Protein AF-A0A1B7WGF1-F1 (afdb_monomer)

pLDDT: mean 83.03, std 14.15, range [33.41, 97.88]

Nearest PDB structures (foldseek):
  8gac-assembly1_A  TM=5.327E-01  e=2.486E+00  synthetic construct

Radius of gyration: 21.0 Å; Cα contacts (8 Å, |Δi|>4): 234; chains: 1; bounding box: 51×36×53 Å

Foldseek 3Di:
DEDEAEEQDAPPRDDDDVNVVCPPPVLVVLVVVYQAEYEHEHLPDLPPDWDDDSNYTYDYDNVVVCVVCVVVVCCVDLLVVLVVLVVCLVPDDLVCLQVSLLVLLVSLLVCLLLVVLVSNQSSLVSSCVRRQLVSVVPDDPVLSVVSNVPVSVSSVVVNVCCCVVPVVVNPSPPDNDDPDD

Sequence (181 aa):
MKLLLIIPEYPPDSGGGIATFYGDTLPEIAGQGHQVHVLVGSAFTSKLPSYVKDGVKVDFLDTDLVNLYLHKFSHYSIAAHVCVLEKAALKSHSQYHQLIAEKLWTAAGVAGSYLAWDVADKAANLAVRLGGGKGAANNSYWFRTFALINPPLALRVRELLIRFLRPQLRQESQYQPNRKN

Secondary structure (DSSP, 8-state):
-EEEEEES--TT--S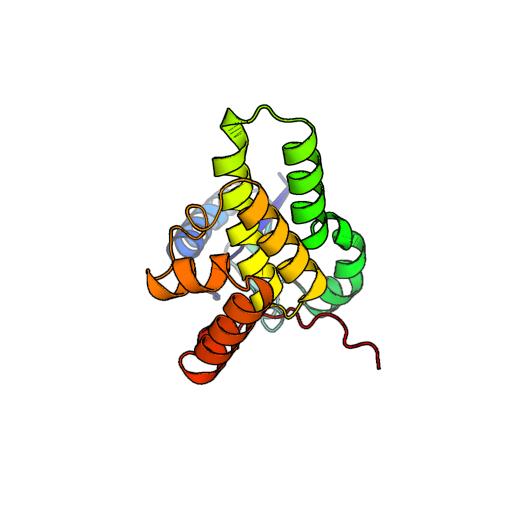SHHHHHHHHHHHHHHHTT-EEEEEE--TT-TTSPPEEETTEEEEE--HHHHHHHHGGGGGGSHHHHHHHHHHHHHHS-GGGHHHHHHHHHHHHHHHHHTT-HHHHHHHHHHHHHHHGGGS-TTS-HHHHHHHHH-HHHHHHHHHHHHHHH-THHHHT---------

Structure (mmCIF, N/CA/C/O backbone):
data_AF-A0A1B7WGF1-F1
#
_entry.id   AF-A0A1B7WGF1-F1
#
loop_
_atom_site.group_PDB
_atom_site.id
_atom_site.type_symbol
_atom_site.label_atom_id
_atom_site.label_alt_id
_atom_site.label_comp_id
_atom_site.label_asym_id
_atom_site.label_entity_id
_atom_site.label_seq_id
_atom_site.pdbx_PDB_ins_code
_atom_site.Cartn_x
_atom_site.Cartn_y
_atom_site.Cartn_z
_atom_site.occupancy
_atom_site.B_iso_or_equiv
_atom_site.auth_seq_id
_atom_site.auth_comp_id
_atom_site.auth_asym_id
_atom_site.auth_atom_id
_atom_site.pdbx_PDB_model_num
ATOM 1 N N . MET A 1 1 ? -29.336 1.372 15.576 1.00 93.31 1 MET A N 1
ATOM 2 C CA . MET A 1 1 ? -28.797 0.291 14.708 1.00 93.31 1 MET A CA 1
ATOM 3 C C . MET A 1 1 ? -27.442 -0.164 15.246 1.00 93.31 1 MET A C 1
ATOM 5 O O . MET A 1 1 ? -26.930 0.502 16.138 1.00 93.31 1 MET A O 1
ATOM 9 N N . LYS A 1 2 ? -26.886 -1.285 14.765 1.00 96.94 2 LYS A N 1
ATOM 10 C CA . LYS A 1 2 ? -25.514 -1.715 15.091 1.00 96.94 2 LYS A CA 1
ATOM 11 C C . LYS A 1 2 ? -24.591 -1.343 13.933 1.00 96.94 2 LYS A C 1
ATOM 13 O O . LYS A 1 2 ? -24.869 -1.745 12.807 1.00 96.94 2 LYS A O 1
ATOM 18 N N . LEU A 1 3 ? -23.548 -0.566 14.207 1.00 96.94 3 LEU A N 1
ATOM 19 C CA . LEU A 1 3 ? -22.615 -0.033 13.218 1.00 96.94 3 LEU A CA 1
ATOM 20 C C . LEU A 1 3 ? -21.200 -0.496 13.562 1.00 96.94 3 LEU A C 1
ATOM 22 O O . LEU A 1 3 ? -20.721 -0.228 14.660 1.00 96.94 3 LEU A O 1
ATOM 26 N N . LEU A 1 4 ? -20.548 -1.175 12.617 1.00 96.50 4 LEU A N 1
ATOM 27 C CA . LEU A 1 4 ? -19.128 -1.509 12.683 1.00 96.50 4 LEU A CA 1
ATOM 28 C C . LEU A 1 4 ? -18.383 -0.651 11.662 1.00 96.50 4 LEU A C 1
ATOM 30 O O . LEU A 1 4 ? -18.659 -0.744 10.466 1.00 96.50 4 LEU A O 1
ATOM 34 N N . LEU A 1 5 ? -17.442 0.159 12.131 1.00 94.25 5 LEU A N 1
ATOM 35 C CA . LEU A 1 5 ? -16.579 0.982 11.297 1.00 94.25 5 LEU A CA 1
ATOM 36 C C . LEU A 1 5 ? -15.150 0.457 11.372 1.00 94.25 5 LEU A C 1
ATOM 38 O O . LEU A 1 5 ? -14.599 0.311 12.458 1.00 94.25 5 LEU A O 1
ATOM 42 N N . ILE A 1 6 ? -14.552 0.198 10.211 1.00 91.88 6 ILE A N 1
ATOM 43 C CA . ILE A 1 6 ? -13.142 -0.177 10.092 1.00 91.88 6 ILE A CA 1
ATOM 44 C C . ILE A 1 6 ? -12.415 1.030 9.510 1.00 91.88 6 ILE A C 1
ATOM 46 O O . ILE A 1 6 ? -12.614 1.359 8.340 1.00 91.88 6 ILE A O 1
ATOM 50 N N . ILE A 1 7 ? -11.628 1.720 10.334 1.00 89.69 7 ILE A N 1
ATOM 51 C CA . ILE A 1 7 ? -11.010 3.006 9.976 1.00 89.69 7 ILE A CA 1
ATOM 52 C C . ILE A 1 7 ? -9.506 2.991 10.250 1.00 89.69 7 ILE A C 1
ATOM 54 O O . ILE A 1 7 ? -9.053 2.260 11.131 1.00 89.69 7 ILE A O 1
ATOM 58 N N . PRO A 1 8 ? -8.710 3.765 9.491 1.00 85.69 8 PRO A N 1
ATOM 59 C CA . PRO A 1 8 ? -7.261 3.741 9.639 1.00 85.69 8 PRO A CA 1
ATOM 60 C C . PRO A 1 8 ? -6.804 4.328 10.977 1.00 85.69 8 PRO A C 1
ATOM 62 O O . PRO A 1 8 ? -5.858 3.812 11.550 1.00 85.69 8 PRO A O 1
ATOM 65 N N . GLU A 1 9 ? -7.480 5.355 11.492 1.00 87.00 9 GLU A N 1
ATOM 66 C CA . GLU A 1 9 ? -7.079 6.081 12.701 1.00 87.00 9 GLU A CA 1
ATOM 67 C C . GLU A 1 9 ? -8.308 6.451 13.538 1.00 87.00 9 GLU A C 1
ATOM 69 O O . GLU A 1 9 ? -9.370 6.767 12.995 1.00 87.00 9 GLU A O 1
ATOM 74 N N . TYR A 1 10 ? -8.145 6.428 14.859 1.00 88.81 10 TYR A N 1
ATOM 75 C CA . TYR A 1 10 ? -9.107 6.916 15.845 1.00 88.81 10 TYR A CA 1
ATOM 76 C C . TYR A 1 10 ? -8.352 7.222 17.146 1.00 88.81 10 TYR A C 1
ATOM 78 O O . TYR A 1 10 ? -7.376 6.521 17.435 1.00 88.81 10 TYR A O 1
ATOM 86 N N . PRO A 1 11 ? -8.787 8.2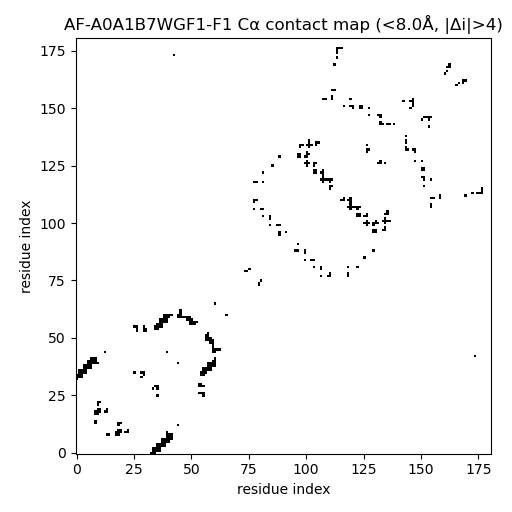02 17.963 1.00 85.81 11 PRO A N 1
ATOM 87 C CA . PRO A 1 11 ? -8.140 8.4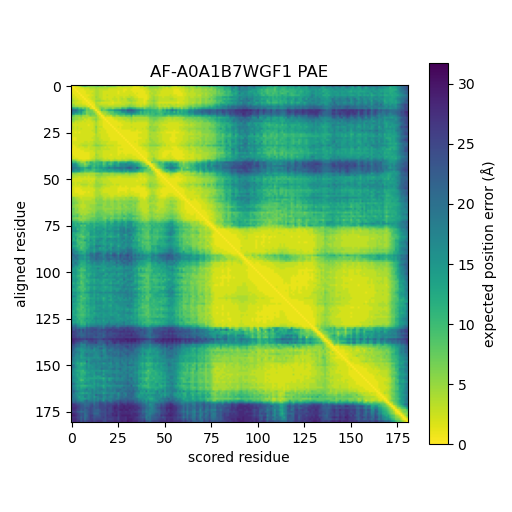96 19.238 1.00 85.81 11 PRO A CA 1
ATOM 88 C C . PRO A 1 11 ? -7.851 7.234 20.081 1.00 85.81 11 PRO A C 1
ATOM 90 O O . PRO A 1 11 ? -8.609 6.266 20.021 1.00 85.81 11 PRO A O 1
ATOM 93 N N . PRO A 1 12 ? -6.773 7.199 20.882 1.00 78.75 12 PRO A N 1
ATOM 94 C CA . PRO A 1 12 ? -5.745 8.228 21.030 1.00 78.75 12 PRO A CA 1
ATOM 95 C C . PRO A 1 12 ? -4.713 8.243 19.889 1.00 78.75 12 PRO A C 1
ATOM 97 O O . PRO A 1 12 ? -3.791 9.050 19.937 1.00 78.75 12 PRO A O 1
ATOM 100 N N . ASP A 1 13 ? -4.837 7.369 18.886 1.00 71.88 13 ASP A N 1
ATOM 101 C CA . ASP A 1 13 ? -3.959 7.375 17.718 1.00 71.88 13 ASP A CA 1
ATOM 102 C C . ASP A 1 13 ? -4.337 8.565 16.822 1.00 71.88 13 ASP A C 1
ATOM 104 O O . ASP A 1 13 ? -5.371 8.564 16.151 1.00 71.88 13 ASP A O 1
ATOM 108 N N . SER A 1 14 ? -3.570 9.651 16.926 1.00 61.66 14 SER A N 1
ATOM 109 C CA . SER A 1 14 ? -3.900 10.944 16.325 1.00 61.66 14 SER A CA 1
ATOM 110 C C . SER A 1 14 ? -2.725 11.489 15.519 1.00 61.66 14 SER A C 1
ATOM 112 O O . SER A 1 14 ? -1.824 12.121 16.077 1.00 61.66 14 SER A O 1
ATOM 114 N N . GLY A 1 15 ? -2.754 11.253 14.202 1.00 60.16 15 GLY A N 1
ATOM 115 C CA . GLY A 1 15 ? -1.788 11.792 13.241 1.00 60.16 15 GLY A CA 1
ATOM 116 C C . GLY A 1 15 ? -2.356 12.845 12.279 1.00 60.16 15 GLY A C 1
ATOM 117 O O . GLY A 1 15 ? -1.581 13.587 11.674 1.00 60.16 15 GLY A O 1
ATOM 118 N N . GLY A 1 16 ? -3.685 12.963 12.133 1.00 68.25 16 GLY A N 1
ATOM 119 C CA . GLY A 1 16 ? -4.285 13.884 11.160 1.00 68.25 16 GLY A CA 1
ATOM 120 C C . GLY A 1 16 ? -5.794 14.123 11.288 1.00 68.25 16 GLY A C 1
ATOM 121 O O . GLY A 1 16 ? -6.455 13.662 12.214 1.00 68.25 16 GLY A O 1
ATOM 122 N N . GLY A 1 17 ? -6.356 14.863 10.323 1.00 77.56 17 GLY A N 1
ATOM 123 C CA . GLY A 1 17 ? -7.738 15.369 10.379 1.00 77.56 17 GLY A CA 1
ATOM 124 C C . GLY A 1 17 ? -8.842 14.307 10.305 1.00 77.56 17 GLY A C 1
ATOM 125 O O . GLY A 1 17 ? -9.970 14.577 10.711 1.00 77.56 17 GLY A O 1
ATOM 126 N N . ILE A 1 18 ? -8.537 13.095 9.829 1.00 80.31 18 ILE A N 1
ATOM 127 C CA . ILE A 1 18 ? -9.528 12.012 9.758 1.00 80.31 18 ILE A CA 1
ATOM 128 C C . ILE A 1 18 ? -9.876 11.462 11.151 1.00 80.31 18 ILE A C 1
ATOM 130 O O . ILE A 1 18 ? -11.039 11.166 11.415 1.00 80.31 18 ILE A O 1
ATOM 134 N N . ALA A 1 19 ? -8.897 11.389 12.061 1.00 84.62 19 ALA A N 1
ATOM 135 C CA . ALA A 1 19 ? -9.119 10.959 13.439 1.00 84.62 19 ALA A CA 1
ATOM 136 C C . ALA A 1 19 ? -10.005 11.963 14.195 1.00 84.62 19 ALA A C 1
ATOM 138 O O . ALA A 1 19 ? -10.909 11.553 14.918 1.00 84.62 19 ALA A O 1
ATOM 139 N N . THR A 1 20 ? -9.795 13.268 13.972 1.00 86.06 20 THR A N 1
ATOM 140 C CA . THR A 1 20 ? -10.645 14.341 14.516 1.00 86.06 20 THR A CA 1
ATOM 141 C C . THR A 1 20 ? -12.077 14.226 14.006 1.00 86.06 20 THR A C 1
ATOM 143 O O . THR A 1 20 ? -13.005 14.187 14.804 1.00 86.06 20 THR A O 1
ATOM 146 N N . PHE A 1 21 ? -12.259 14.074 12.690 1.00 90.31 21 PHE A N 1
ATOM 147 C CA . PHE A 1 21 ? -13.586 13.944 12.085 1.00 90.31 21 PHE A CA 1
ATOM 148 C C . PHE A 1 21 ? -14.413 12.817 12.721 1.00 90.31 21 PHE A C 1
ATOM 150 O O . PHE A 1 21 ? -15.568 13.023 13.101 1.00 90.31 21 PHE A O 1
ATOM 157 N N . TYR A 1 22 ? -13.826 11.626 12.872 1.00 92.06 22 TYR A N 1
ATOM 158 C CA . TYR A 1 22 ? -14.521 10.509 13.511 1.00 92.06 22 TYR A CA 1
ATOM 159 C C . TYR A 1 22 ? -14.671 10.694 15.023 1.00 92.06 22 TYR A C 1
ATOM 161 O O . TYR A 1 22 ? -15.693 10.281 15.570 1.00 92.06 22 TYR A O 1
ATOM 169 N N . GLY A 1 23 ? -13.689 11.310 15.685 1.00 90.69 23 GLY A N 1
ATOM 170 C CA . GLY A 1 23 ? -13.734 11.605 17.116 1.00 90.69 23 GLY A CA 1
ATOM 171 C C . GLY A 1 23 ? -14.918 12.487 17.510 1.00 90.69 23 GLY A C 1
ATOM 172 O O . GLY A 1 23 ? -15.490 12.266 18.572 1.00 90.69 23 GLY A O 1
ATOM 173 N N . ASP A 1 24 ? -15.322 13.406 16.634 1.00 91.44 24 ASP A N 1
ATOM 174 C CA . ASP A 1 24 ? -16.472 14.284 16.869 1.00 91.44 24 ASP A CA 1
ATOM 175 C C . ASP A 1 24 ? -17.791 13.625 16.425 1.00 91.44 24 ASP A C 1
ATOM 177 O O . ASP A 1 24 ? -18.795 13.670 17.131 1.00 91.44 24 ASP A O 1
ATOM 181 N N . THR A 1 25 ? -17.787 12.948 15.272 1.00 94.62 25 THR A N 1
ATOM 182 C CA . THR A 1 25 ? -19.024 12.447 14.644 1.00 94.62 25 THR A CA 1
ATOM 183 C C . THR A 1 25 ? -19.571 11.177 15.306 1.00 94.62 25 THR A C 1
ATOM 185 O O . THR A 1 25 ? -20.781 11.012 15.465 1.00 94.62 25 THR A O 1
ATOM 188 N N . LEU A 1 26 ? -18.706 10.220 15.659 1.00 96.06 26 LEU A N 1
ATOM 189 C CA . LEU A 1 26 ? -19.159 8.909 16.142 1.00 96.06 26 LEU A CA 1
ATOM 190 C C . LEU A 1 26 ? -19.859 8.956 17.511 1.00 96.06 26 LEU A C 1
ATOM 192 O O . LEU A 1 26 ? -20.848 8.232 17.671 1.00 96.06 26 LEU A O 1
ATOM 196 N N . PRO A 1 27 ? -19.435 9.802 18.469 1.00 96.44 27 PRO A N 1
ATOM 197 C CA . PRO A 1 27 ? -20.184 10.024 19.703 1.00 96.44 27 PRO A CA 1
ATOM 198 C C . PRO A 1 27 ? -21.600 10.557 19.477 1.00 96.44 27 PRO A C 1
ATOM 200 O O . PRO A 1 27 ? -22.531 10.101 20.137 1.00 96.44 27 PRO A O 1
ATOM 203 N N . GLU A 1 28 ? -21.806 11.468 18.520 1.00 97.12 28 GLU A N 1
ATOM 204 C CA . GLU A 1 28 ? -23.147 11.988 18.210 1.00 97.12 28 GLU A CA 1
ATOM 205 C C . GLU A 1 28 ? -24.064 10.884 17.676 1.00 97.12 28 GLU A C 1
ATOM 207 O O . GLU A 1 28 ? -25.213 10.749 18.103 1.00 97.12 28 GLU A O 1
ATOM 212 N N . ILE A 1 29 ? -23.536 10.039 16.787 1.00 96.56 29 ILE A N 1
ATOM 213 C CA . ILE A 1 29 ? -24.244 8.870 16.254 1.00 96.56 29 ILE A CA 1
ATOM 214 C C . ILE A 1 29 ? -24.597 7.896 17.386 1.00 96.56 29 ILE A C 1
ATOM 216 O O . ILE A 1 29 ? -25.721 7.387 17.440 1.00 96.56 29 ILE A O 1
ATOM 220 N N . ALA A 1 30 ? -23.670 7.645 18.313 1.0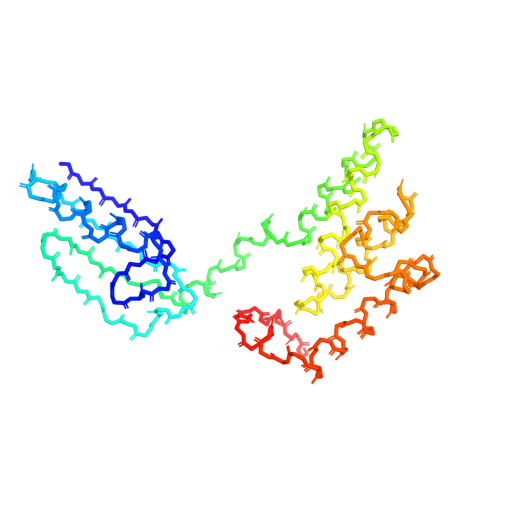0 97.06 30 ALA A N 1
ATOM 221 C CA . ALA A 1 30 ? -23.938 6.822 19.489 1.00 97.06 30 ALA A CA 1
ATOM 222 C C . ALA A 1 30 ? -25.017 7.453 20.391 1.00 97.06 30 ALA A C 1
ATOM 224 O O . ALA A 1 30 ? -25.933 6.758 20.838 1.00 97.06 30 ALA A O 1
ATOM 225 N N . GLY A 1 31 ? -24.974 8.777 20.574 1.00 96.50 31 GLY A N 1
ATOM 226 C CA . GLY A 1 31 ? -25.954 9.565 21.326 1.00 96.50 31 GLY A CA 1
ATOM 227 C C . GLY A 1 31 ? -27.380 9.490 20.771 1.00 96.50 31 GLY A C 1
ATOM 228 O O . GLY A 1 31 ? -28.341 9.579 21.531 1.00 96.50 31 GLY A O 1
ATOM 229 N N . GLN A 1 32 ? -27.543 9.212 19.474 1.00 97.06 32 GLN A N 1
ATOM 230 C CA . GLN A 1 32 ? -28.843 8.942 18.840 1.00 97.06 32 GLN A CA 1
ATOM 231 C C . GLN A 1 32 ? -29.367 7.509 19.097 1.00 97.06 32 GLN A C 1
ATOM 233 O O . GLN A 1 32 ? -30.330 7.059 18.472 1.00 97.06 32 GLN A O 1
ATOM 238 N N . GLY A 1 33 ? -28.744 6.755 20.009 1.00 96.62 33 GLY A N 1
ATOM 239 C CA . GLY A 1 33 ? -29.152 5.399 20.386 1.00 96.62 33 GLY A CA 1
ATOM 240 C C . GLY A 1 33 ? -28.625 4.309 19.450 1.00 96.62 33 GLY A C 1
ATOM 241 O O . GLY A 1 33 ? -29.199 3.218 19.360 1.00 96.62 33 GLY A O 1
ATOM 242 N N . HIS A 1 34 ? -27.562 4.582 18.693 1.00 97.50 34 HIS A N 1
ATOM 243 C CA . HIS A 1 34 ? -26.896 3.575 17.868 1.00 97.50 34 HIS A CA 1
ATOM 244 C C . HIS A 1 34 ? -25.746 2.907 18.626 1.00 97.50 34 HIS A C 1
ATOM 246 O O . HIS A 1 34 ? -25.041 3.532 19.405 1.00 97.50 34 HIS A O 1
ATOM 252 N N . GLN A 1 35 ? -25.546 1.611 18.386 1.00 97.25 35 GLN A N 1
ATOM 253 C CA . GLN A 1 35 ? -24.387 0.886 18.904 1.00 97.25 35 GLN A CA 1
ATOM 254 C C . GLN A 1 35 ? -23.247 1.065 17.909 1.00 97.25 35 GLN A C 1
ATOM 256 O O . GLN A 1 35 ? -23.300 0.490 16.819 1.00 97.25 35 GLN A O 1
ATOM 261 N N . VAL A 1 36 ? -22.255 1.873 18.273 1.00 97.88 36 VAL A N 1
ATOM 262 C CA . VAL A 1 36 ? -21.107 2.176 17.417 1.00 97.88 36 VAL A CA 1
ATOM 263 C C . VAL A 1 36 ? -19.898 1.385 17.898 1.00 97.88 36 VAL A C 1
ATOM 265 O O . VAL A 1 36 ? -19.477 1.497 19.049 1.00 97.88 36 VAL A O 1
ATOM 268 N N . HIS A 1 37 ? -19.344 0.575 17.003 1.00 97.69 37 HIS A N 1
ATOM 269 C CA . HIS A 1 37 ? -18.121 -0.180 17.216 1.00 97.69 37 HIS A CA 1
ATOM 270 C C . HIS A 1 37 ? -17.101 0.223 16.157 1.00 97.69 37 HIS A C 1
ATOM 272 O O . HIS A 1 37 ? -17.373 0.166 14.960 1.00 97.69 37 HIS A O 1
ATOM 278 N N . VAL A 1 38 ? -15.929 0.643 16.605 1.00 94.75 38 VAL A N 1
ATOM 279 C CA . VAL A 1 38 ? -14.791 1.018 15.780 1.00 94.75 38 VAL A CA 1
ATOM 280 C C . VAL A 1 38 ? -13.722 -0.056 15.903 1.00 94.75 38 VAL A C 1
ATOM 282 O O . VAL A 1 38 ? -13.332 -0.419 17.011 1.00 94.75 38 VAL A O 1
ATOM 285 N N . LEU A 1 39 ? -13.241 -0.542 14.764 1.00 92.56 39 LEU A N 1
ATOM 286 C CA . LEU A 1 39 ? -12.031 -1.340 14.649 1.00 92.56 39 LEU A CA 1
ATOM 287 C C . LEU A 1 39 ? -10.964 -0.494 13.949 1.00 92.56 39 LEU A C 1
ATOM 289 O O . LEU A 1 39 ? -11.090 -0.177 12.764 1.00 92.56 39 LEU A O 1
ATOM 293 N N . VAL A 1 40 ? -9.927 -0.110 14.685 1.00 90.12 40 VAL A N 1
ATOM 294 C CA . VAL A 1 40 ? -8.866 0.766 14.179 1.00 90.12 40 VAL A CA 1
ATOM 295 C C . VAL A 1 40 ? -7.756 -0.075 13.554 1.00 90.12 40 VAL A C 1
ATOM 297 O O . VAL A 1 40 ? -7.248 -1.004 14.181 1.00 90.12 40 VAL A O 1
ATOM 300 N N . GLY A 1 41 ? -7.394 0.242 12.311 1.00 83.12 41 GLY A N 1
ATOM 301 C CA . GLY A 1 41 ? -6.446 -0.523 11.494 1.00 83.12 41 GLY A CA 1
ATOM 302 C C . GLY A 1 41 ? -5.093 0.126 11.249 1.00 83.12 41 GLY A C 1
ATOM 303 O O . GLY A 1 41 ? -4.423 -0.236 10.282 1.00 83.12 41 GLY A O 1
ATOM 304 N N . SER A 1 42 ? -4.695 1.086 12.077 1.00 72.25 42 SER A N 1
ATOM 305 C CA . SER A 1 42 ? -3.398 1.749 11.946 1.00 72.25 42 SER A CA 1
ATOM 306 C C . SER A 1 42 ? -2.248 0.781 12.237 1.00 72.25 42 SER A C 1
ATOM 308 O O . SER A 1 42 ? -2.326 -0.058 13.142 1.00 72.25 42 SER A O 1
ATOM 310 N N . ALA A 1 43 ? -1.144 0.948 11.499 1.00 59.94 43 ALA A N 1
ATOM 311 C CA . ALA A 1 43 ? 0.092 0.171 11.636 1.00 59.94 43 ALA A CA 1
ATOM 312 C C . ALA A 1 43 ? 0.742 0.267 13.037 1.00 59.94 43 ALA A C 1
ATOM 314 O O . ALA A 1 43 ? 1.656 -0.502 13.346 1.00 59.94 43 ALA A O 1
ATOM 315 N N . PHE A 1 44 ? 0.275 1.184 13.892 1.00 57.97 44 PHE A N 1
ATOM 316 C CA . PHE A 1 44 ? 0.871 1.501 15.191 1.00 57.97 44 PHE A CA 1
ATOM 317 C C . PHE A 1 44 ? 0.075 0.974 16.395 1.00 57.97 44 PHE A C 1
ATOM 319 O O . PHE A 1 44 ? 0.496 1.161 17.537 1.00 57.97 44 PHE A O 1
ATOM 326 N N . THR A 1 45 ? -1.061 0.305 16.176 1.00 62.62 45 THR A N 1
ATOM 327 C CA . THR A 1 45 ? -2.101 0.229 17.217 1.00 62.62 45 THR A CA 1
ATOM 328 C C . THR A 1 45 ? -2.305 -1.110 17.909 1.00 62.62 45 THR A C 1
ATOM 330 O O . THR A 1 45 ? -3.019 -1.145 18.909 1.00 62.62 45 THR A O 1
ATOM 333 N N . SER A 1 46 ? -1.642 -2.194 17.495 1.00 61.28 46 SER A N 1
ATOM 334 C CA . SER A 1 46 ? -1.854 -3.521 18.111 1.00 61.28 46 SER A CA 1
ATOM 335 C C . SER A 1 46 ? -1.482 -3.618 19.592 1.00 61.28 46 SER A C 1
ATOM 337 O O . SER A 1 46 ? -1.725 -4.635 20.234 1.00 61.28 46 SER A O 1
ATOM 339 N N . LYS A 1 47 ? -0.895 -2.557 20.152 1.00 68.44 47 LYS A N 1
ATOM 340 C CA . LYS A 1 47 ? -0.528 -2.450 21.565 1.00 68.44 47 LYS A CA 1
ATOM 341 C C . LYS A 1 47 ? -1.500 -1.611 22.396 1.00 68.44 47 LYS A C 1
ATOM 343 O O . LYS A 1 47 ? -1.305 -1.517 23.606 1.00 68.44 47 LYS A O 1
ATOM 348 N N . LEU A 1 48 ? -2.499 -0.973 21.785 1.00 80.75 48 LEU A N 1
ATOM 349 C CA . LEU A 1 48 ? -3.465 -0.163 22.519 1.00 80.75 48 LEU A CA 1
ATOM 350 C C . LEU A 1 48 ? -4.594 -1.049 23.063 1.00 80.75 48 LEU A C 1
ATOM 352 O O . LEU A 1 48 ? -5.132 -1.876 22.324 1.00 80.75 48 LEU A O 1
ATOM 356 N N . PRO A 1 49 ? -4.970 -0.902 24.347 1.00 86.25 49 PRO A N 1
ATOM 357 C CA . PRO A 1 49 ? -6.082 -1.654 24.900 1.00 86.25 49 PRO A CA 1
ATOM 358 C C . PRO A 1 49 ? -7.400 -1.173 24.289 1.00 86.25 49 PRO A C 1
ATOM 360 O O . PRO A 1 49 ? -7.604 0.025 24.074 1.00 86.25 49 PRO A O 1
ATOM 363 N N . SER A 1 50 ? -8.319 -2.111 24.068 1.00 91.44 50 SER A N 1
ATOM 364 C CA . SER A 1 50 ? -9.710 -1.788 23.765 1.00 91.44 50 SER A CA 1
ATOM 365 C C . SER A 1 50 ? -10.309 -0.881 24.835 1.00 91.44 50 SER A C 1
ATOM 367 O O . SER A 1 50 ? -10.025 -1.033 26.026 1.00 91.44 50 SER A O 1
ATOM 369 N N . TYR A 1 51 ? -11.187 0.028 24.425 1.00 94.00 51 TYR A N 1
ATOM 370 C CA . TYR A 1 51 ? -11.867 0.925 25.350 1.00 94.00 51 TYR A CA 1
ATOM 371 C C . TYR A 1 51 ? -13.283 1.268 24.884 1.00 94.00 51 TYR A C 1
ATOM 373 O O . TYR A 1 51 ? -13.687 0.993 23.754 1.00 94.00 51 TYR A O 1
ATOM 381 N N . VAL A 1 52 ? -14.061 1.868 25.783 1.00 95.06 52 VAL A N 1
ATOM 382 C CA . VAL A 1 52 ? -15.371 2.445 25.472 1.00 95.06 52 VAL A CA 1
ATOM 383 C C . VAL A 1 52 ? -15.360 3.895 25.923 1.00 95.06 52 VAL A C 1
ATOM 385 O O . VAL A 1 52 ? -15.002 4.180 27.065 1.00 95.06 52 VAL A O 1
ATOM 388 N N . LYS A 1 53 ? -15.741 4.807 25.031 1.00 92.88 53 LYS A N 1
ATOM 389 C CA . LYS A 1 53 ? -15.832 6.237 25.327 1.00 92.88 53 LYS A CA 1
ATOM 390 C C . LYS A 1 53 ? -17.014 6.841 24.579 1.00 92.88 53 LYS A C 1
ATOM 392 O O . LYS A 1 53 ? -17.199 6.545 23.405 1.00 92.88 53 LYS A O 1
ATOM 397 N N . ASP A 1 54 ? -17.821 7.642 25.271 1.00 94.06 54 ASP A N 1
ATOM 398 C CA . ASP A 1 54 ? -18.959 8.376 24.697 1.00 94.06 54 ASP A CA 1
ATOM 399 C C . ASP A 1 54 ? -19.918 7.487 23.875 1.00 94.06 54 ASP A C 1
ATOM 401 O O . ASP A 1 54 ? -20.381 7.845 22.797 1.00 94.06 54 ASP A O 1
ATOM 405 N N . GLY A 1 55 ? -20.185 6.271 24.370 1.00 93.38 55 GLY A N 1
ATOM 406 C CA . GLY A 1 55 ? -21.056 5.293 23.702 1.00 93.38 55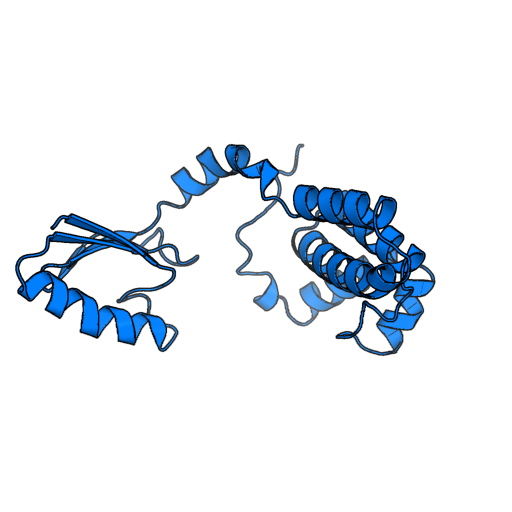 GLY A CA 1
ATOM 407 C C . GLY A 1 55 ? -20.427 4.569 22.504 1.00 93.38 55 GLY A C 1
ATOM 408 O O . GLY A 1 55 ? -21.069 3.698 21.915 1.00 93.38 55 GLY A O 1
ATOM 409 N N . VAL A 1 56 ? -19.170 4.871 22.173 1.00 96.56 56 VAL A N 1
ATOM 410 C CA . VAL A 1 56 ? -18.399 4.229 21.106 1.00 96.56 56 VAL A CA 1
ATOM 411 C C . VAL A 1 56 ? -17.478 3.172 21.706 1.00 96.56 56 VAL A C 1
ATOM 413 O O . VAL A 1 56 ? -16.622 3.471 22.541 1.00 96.56 56 VAL A O 1
ATOM 416 N N . LYS A 1 57 ? -17.632 1.919 21.270 1.00 97.12 57 LYS A N 1
ATOM 417 C CA . LYS A 1 57 ? -16.667 0.852 21.560 1.00 97.12 57 LYS A CA 1
ATOM 418 C C . LYS A 1 57 ? -15.531 0.916 20.546 1.00 97.12 57 LYS A C 1
ATOM 420 O O . LYS A 1 57 ? -15.802 0.947 19.351 1.00 97.12 57 LYS A O 1
ATOM 425 N N . VAL A 1 58 ? -14.288 0.859 21.003 1.00 94.12 58 VAL A N 1
ATOM 426 C CA . VAL A 1 58 ? -13.095 0.904 20.156 1.00 94.12 58 VAL A CA 1
ATOM 427 C C . VAL A 1 58 ? -12.225 -0.311 20.443 1.00 94.12 58 VAL A C 1
ATOM 429 O O . VAL A 1 58 ? -11.801 -0.524 21.577 1.00 94.12 58 VAL A O 1
ATOM 432 N N . ASP A 1 59 ? -11.968 -1.096 19.402 1.00 92.69 59 ASP A N 1
ATOM 433 C CA . ASP A 1 59 ? -10.988 -2.178 19.385 1.00 92.69 59 ASP A CA 1
ATOM 434 C C . ASP A 1 59 ? -9.881 -1.830 18.376 1.00 92.69 59 ASP A C 1
ATOM 436 O O . ASP A 1 59 ? -10.120 -1.153 17.372 1.00 92.69 59 ASP A O 1
ATOM 440 N N . PHE A 1 60 ? -8.666 -2.310 18.624 1.00 89.25 60 PHE A N 1
ATOM 441 C CA . PHE A 1 60 ? -7.527 -2.139 17.724 1.00 89.25 60 PHE A CA 1
ATOM 442 C C . PHE A 1 60 ? -7.205 -3.461 17.033 1.00 89.25 60 PHE A C 1
ATOM 444 O O . PHE A 1 60 ? -7.384 -4.534 17.614 1.00 89.25 60 PHE A O 1
ATOM 451 N N . LEU A 1 61 ? -6.774 -3.396 15.772 1.00 87.06 61 LEU A N 1
ATOM 452 C CA . LEU A 1 61 ? -6.444 -4.590 15.002 1.00 87.06 61 LEU A CA 1
ATOM 453 C C . LEU A 1 61 ? -5.277 -5.349 15.644 1.00 87.06 61 LEU A C 1
ATOM 455 O O . LEU A 1 61 ? -4.181 -4.820 15.831 1.00 87.06 61 LEU A O 1
ATOM 459 N N . ASP A 1 62 ? -5.519 -6.624 15.930 1.00 84.56 62 ASP A N 1
ATOM 460 C CA . ASP A 1 62 ? -4.499 -7.551 16.399 1.00 84.56 62 ASP A CA 1
ATOM 461 C C . ASP A 1 62 ? -3.558 -7.908 15.238 1.00 84.56 62 ASP A C 1
ATOM 463 O O . ASP A 1 62 ? -3.936 -8.596 14.282 1.00 84.56 62 ASP A O 1
ATOM 467 N N . THR A 1 63 ? -2.314 -7.432 15.318 1.00 79.12 63 THR A N 1
ATOM 468 C CA . THR A 1 63 ? -1.296 -7.682 14.293 1.00 79.12 63 THR A CA 1
ATOM 469 C C . THR A 1 63 ? -0.928 -9.153 14.166 1.00 79.12 63 THR A C 1
ATOM 471 O O . THR A 1 63 ? -0.571 -9.582 13.070 1.00 79.12 63 THR A O 1
ATOM 474 N N . ASP A 1 64 ? -1.030 -9.943 15.234 1.00 82.62 64 ASP A N 1
ATOM 475 C CA . ASP A 1 64 ? -0.713 -11.370 15.183 1.00 82.62 64 ASP A CA 1
ATOM 476 C C . ASP A 1 64 ? -1.783 -12.116 14.387 1.00 82.62 64 ASP A C 1
ATOM 478 O O . ASP A 1 64 ? -1.458 -12.930 13.519 1.00 82.62 64 ASP A O 1
ATOM 482 N N . LEU A 1 65 ? -3.057 -11.761 14.582 1.00 83.56 65 LEU A N 1
ATOM 483 C CA . LEU A 1 65 ? -4.150 -12.275 13.753 1.00 83.56 65 LEU A 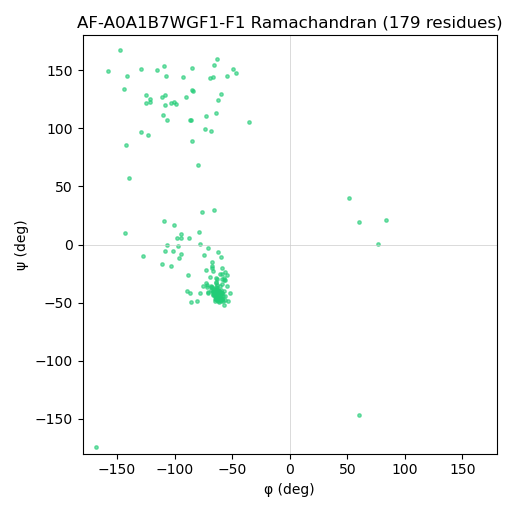CA 1
ATOM 484 C C . LEU A 1 65 ? -4.030 -11.819 12.296 1.00 83.56 65 LEU A C 1
ATOM 486 O O . LEU A 1 65 ? -4.236 -12.626 11.385 1.00 83.56 65 LEU A O 1
ATOM 490 N N . VAL A 1 66 ? -3.671 -10.555 12.055 1.00 81.12 66 VAL A N 1
ATOM 491 C CA . VAL A 1 66 ? -3.424 -10.050 10.695 1.00 81.12 66 VAL A CA 1
ATOM 492 C C . VAL A 1 66 ? -2.338 -10.887 10.023 1.00 81.12 66 VAL A C 1
ATOM 494 O O . VAL A 1 66 ? -2.575 -11.431 8.946 1.00 81.12 66 VAL A O 1
ATOM 497 N N . ASN A 1 67 ? -1.187 -11.064 10.674 1.00 80.44 67 ASN A N 1
ATOM 498 C CA . ASN A 1 67 ? -0.070 -11.850 10.152 1.00 80.44 67 ASN A CA 1
ATOM 499 C C . ASN A 1 67 ? -0.452 -13.317 9.915 1.00 80.44 67 ASN A C 1
ATOM 501 O O . ASN A 1 67 ? -0.107 -13.883 8.873 1.00 80.44 67 ASN A O 1
ATOM 505 N N . LEU A 1 68 ? -1.221 -13.915 10.830 1.00 85.19 68 LEU A N 1
ATOM 506 C CA . LEU A 1 68 ? -1.715 -15.285 10.708 1.00 85.19 68 LEU A CA 1
ATOM 507 C C . LEU A 1 68 ? -2.565 -15.470 9.444 1.00 85.19 68 LEU A C 1
ATOM 509 O O . LEU A 1 68 ? -2.418 -16.472 8.740 1.00 85.19 68 LEU A O 1
ATOM 513 N N . TYR A 1 69 ? -3.432 -14.508 9.122 1.00 85.31 69 TYR A N 1
ATOM 514 C CA . TYR A 1 69 ? -4.358 -14.613 7.991 1.00 85.31 69 TYR A CA 1
ATOM 515 C C . TYR A 1 69 ? -3.872 -13.958 6.698 1.00 85.31 69 TYR A C 1
ATOM 517 O O . TYR A 1 69 ? -4.445 -14.237 5.644 1.00 85.31 69 TYR A O 1
ATOM 525 N N . LEU A 1 70 ? -2.805 -13.157 6.729 1.00 78.19 70 LEU A N 1
ATOM 526 C CA . LEU A 1 70 ? -2.331 -12.372 5.584 1.00 78.19 70 LEU A CA 1
ATOM 527 C C . LEU A 1 70 ? -2.080 -13.221 4.330 1.00 78.19 70 LEU A C 1
ATOM 529 O O . LEU A 1 70 ? -2.387 -12.801 3.216 1.00 78.19 70 LEU A O 1
ATOM 533 N N . HIS A 1 71 ? -1.594 -14.453 4.500 1.00 79.94 71 HIS A N 1
ATOM 534 C CA . HIS A 1 71 ? -1.354 -15.385 3.393 1.00 79.94 71 HIS A CA 1
ATOM 535 C C . HIS A 1 71 ? -2.624 -15.705 2.576 1.00 79.94 71 HIS A C 1
ATOM 537 O O . HIS A 1 71 ? -2.534 -15.929 1.364 1.00 79.94 71 HIS A O 1
ATOM 543 N N . LYS A 1 72 ? -3.813 -15.670 3.200 1.00 83.62 72 LYS A N 1
ATOM 544 C CA . LYS A 1 72 ? -5.107 -15.866 2.520 1.00 83.62 72 LYS A CA 1
ATOM 545 C C . LYS A 1 72 ? -5.442 -14.722 1.560 1.00 83.62 72 LYS A C 1
ATOM 547 O O . LYS A 1 72 ? -6.220 -14.905 0.631 1.00 83.62 72 LYS A O 1
ATOM 552 N N . PHE A 1 73 ? -4.813 -13.565 1.748 1.00 78.88 73 PHE A N 1
ATOM 553 C CA . PHE A 1 73 ? -4.978 -12.366 0.929 1.00 78.88 73 PHE A CA 1
ATOM 554 C C . PHE A 1 73 ? -3.843 -12.190 -0.089 1.00 78.88 73 PHE A C 1
ATOM 556 O O . PHE A 1 73 ? -3.689 -11.121 -0.675 1.00 78.88 73 PHE A O 1
ATOM 563 N N . SER A 1 74 ? -3.066 -13.244 -0.360 1.00 72.31 74 SER A N 1
ATOM 564 C CA . SER A 1 74 ? -1.973 -13.234 -1.347 1.00 72.31 74 SER A CA 1
ATOM 565 C C . SER A 1 74 ? -2.415 -12.816 -2.759 1.00 72.31 74 SER A C 1
ATOM 567 O O . SER A 1 74 ? -1.614 -12.271 -3.522 1.00 72.31 74 SER A O 1
ATOM 569 N N . HIS A 1 75 ? -3.698 -12.971 -3.093 1.00 68.50 75 HIS A N 1
ATOM 570 C CA . HIS A 1 75 ? -4.299 -12.482 -4.339 1.00 68.50 75 HIS A CA 1
ATOM 571 C C . HIS A 1 75 ? -4.367 -10.948 -4.452 1.00 68.50 75 HIS A C 1
ATOM 573 O O . HIS A 1 75 ? -4.544 -10.437 -5.554 1.00 68.50 75 HIS A O 1
ATOM 579 N N . TYR A 1 76 ? -4.187 -10.215 -3.351 1.00 71.38 76 TYR A N 1
ATOM 580 C CA . TYR A 1 76 ? -4.053 -8.753 -3.330 1.00 71.38 76 TYR A CA 1
ATOM 581 C C . TYR A 1 76 ? -2.591 -8.292 -3.271 1.00 71.38 76 TYR A C 1
ATOM 583 O O . TYR A 1 76 ? -2.315 -7.100 -3.151 1.00 71.38 76 TYR A O 1
ATOM 591 N N . SER A 1 77 ? -1.637 -9.223 -3.357 1.00 81.56 77 SER A N 1
ATOM 592 C CA . SER A 1 77 ? -0.216 -8.890 -3.350 1.00 81.56 77 SER A CA 1
ATOM 593 C C . SER A 1 77 ? 0.184 -8.045 -4.560 1.00 81.56 77 SER A C 1
ATOM 595 O O . SER A 1 77 ? -0.437 -8.075 -5.628 1.00 81.56 77 SER A O 1
ATOM 597 N N . ILE A 1 78 ? 1.313 -7.350 -4.425 1.00 86.31 78 ILE A N 1
ATOM 598 C CA . ILE A 1 78 ? 1.916 -6.613 -5.537 1.00 86.31 78 ILE A CA 1
ATOM 599 C C . ILE A 1 78 ? 2.212 -7.522 -6.745 1.00 86.31 78 ILE A C 1
ATOM 601 O O . ILE A 1 78 ? 2.109 -7.080 -7.887 1.00 86.31 78 ILE A O 1
ATOM 605 N N . ALA A 1 79 ? 2.478 -8.815 -6.517 1.00 87.12 79 ALA A N 1
ATOM 606 C CA . ALA A 1 79 ? 2.652 -9.810 -7.574 1.00 87.12 79 ALA A CA 1
ATOM 607 C C . ALA A 1 79 ? 1.370 -10.022 -8.394 1.00 87.12 79 ALA A C 1
ATOM 609 O O . ALA A 1 79 ? 1.416 -10.064 -9.626 1.00 87.12 79 ALA A O 1
ATOM 610 N N . ALA A 1 80 ? 0.216 -10.104 -7.725 1.00 87.06 80 ALA A N 1
ATOM 611 C CA . ALA A 1 80 ? -1.074 -10.206 -8.396 1.00 87.06 80 ALA A CA 1
ATOM 612 C C . ALA A 1 80 ? -1.374 -8.944 -9.218 1.00 87.06 80 ALA A C 1
ATOM 614 O O . ALA A 1 80 ? -1.795 -9.049 -10.371 1.00 87.06 80 ALA A O 1
ATOM 615 N N . HIS A 1 81 ? -1.065 -7.759 -8.678 1.00 89.19 81 HIS A N 1
ATOM 616 C CA . HIS A 1 81 ? -1.197 -6.498 -9.412 1.00 89.19 81 HIS A CA 1
ATOM 617 C C . HIS A 1 81 ? -0.341 -6.476 -10.691 1.00 89.19 81 HIS A C 1
ATOM 619 O O . HIS A 1 81 ? -0.850 -6.162 -11.768 1.00 89.19 81 HIS A O 1
ATOM 625 N N . VAL A 1 82 ? 0.930 -6.888 -10.609 1.00 92.25 82 VAL A N 1
ATOM 626 C CA . VAL A 1 82 ? 1.825 -6.995 -11.777 1.00 92.25 82 VAL A CA 1
ATOM 627 C C . VAL A 1 82 ? 1.291 -7.997 -12.806 1.00 92.25 82 VAL A C 1
ATOM 629 O O . VAL A 1 82 ? 1.328 -7.712 -14.001 1.00 92.25 82 VAL A O 1
ATOM 632 N N . CYS A 1 83 ? 0.734 -9.134 -12.375 1.00 92.00 83 CYS A N 1
ATOM 633 C CA . CYS A 1 83 ? 0.117 -10.110 -13.280 1.00 92.00 83 CYS A CA 1
ATOM 634 C C . CYS A 1 83 ? -1.101 -9.535 -14.027 1.00 92.00 83 CYS A C 1
ATOM 636 O O . CYS A 1 83 ? -1.284 -9.797 -15.217 1.00 92.00 83 CYS A O 1
ATOM 638 N N . VAL A 1 84 ? -1.929 -8.727 -13.358 1.00 91.94 84 VAL A N 1
ATOM 639 C CA . VAL A 1 84 ? -3.058 -8.043 -14.007 1.00 91.94 84 VAL A CA 1
ATOM 640 C C . VAL A 1 84 ? -2.560 -7.031 -15.038 1.00 91.94 84 VAL A C 1
ATOM 642 O O . VAL A 1 84 ? -3.070 -7.020 -16.156 1.00 91.94 84 VAL A O 1
ATOM 645 N N . LEU A 1 85 ? -1.543 -6.231 -14.706 1.00 92.75 85 LEU 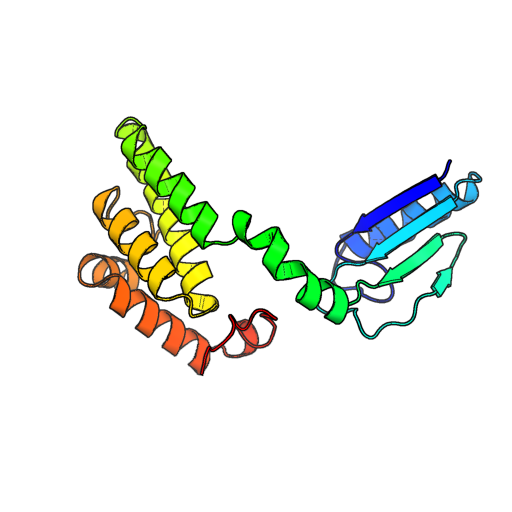A N 1
ATOM 646 C CA . LEU A 1 85 ? -0.951 -5.263 -15.637 1.00 92.75 85 LEU A CA 1
ATOM 647 C C . LEU A 1 85 ? -0.296 -5.940 -16.848 1.00 92.75 85 LEU A C 1
ATOM 649 O O . LEU A 1 85 ? -0.418 -5.443 -17.963 1.00 92.75 85 LEU A O 1
ATOM 653 N N . GLU A 1 86 ? 0.339 -7.095 -16.658 1.00 94.31 86 GLU A N 1
ATOM 654 C CA . GLU A 1 86 ? 0.880 -7.916 -17.746 1.00 94.31 86 GLU A CA 1
ATOM 655 C C . GLU A 1 86 ? -0.223 -8.414 -18.686 1.00 94.31 86 GLU A C 1
ATOM 657 O O . GLU A 1 86 ? -0.135 -8.240 -19.901 1.00 94.31 86 GLU A O 1
ATOM 662 N N . LYS A 1 87 ? -1.309 -8.968 -18.137 1.00 93.38 87 LYS A N 1
ATOM 663 C CA . LYS A 1 87 ? -2.468 -9.387 -18.939 1.00 93.38 87 LYS A CA 1
ATOM 664 C C . LYS A 1 87 ? -3.131 -8.207 -19.647 1.00 93.38 87 LYS A C 1
ATOM 666 O O . LYS A 1 87 ? -3.578 -8.366 -20.780 1.00 93.38 87 LYS A O 1
ATOM 671 N N . ALA A 1 88 ? -3.201 -7.050 -18.990 1.00 92.25 88 ALA A N 1
ATOM 672 C CA . ALA A 1 88 ? -3.722 -5.827 -19.583 1.00 92.25 88 ALA A CA 1
ATOM 673 C C . ALA A 1 88 ? -2.851 -5.393 -20.764 1.00 92.25 88 ALA A C 1
ATOM 675 O O . ALA A 1 88 ? -3.391 -5.196 -21.843 1.00 92.25 88 ALA A O 1
ATOM 676 N N . ALA A 1 89 ? -1.525 -5.359 -20.600 1.00 91.50 89 ALA A N 1
ATOM 677 C CA . ALA A 1 89 ? -0.586 -5.008 -21.663 1.00 91.50 89 ALA A CA 1
ATOM 678 C C . ALA A 1 89 ? -0.725 -5.904 -22.900 1.00 91.50 89 ALA A C 1
ATOM 680 O O . ALA A 1 89 ? -0.685 -5.412 -24.020 1.00 91.50 89 ALA A O 1
ATOM 681 N N . LEU A 1 90 ? -0.931 -7.209 -22.701 1.00 90.62 90 LEU A N 1
ATOM 682 C CA . LEU A 1 90 ? -1.107 -8.165 -23.799 1.00 90.62 90 LEU A CA 1
ATOM 683 C C . LEU A 1 90 ? -2.429 -7.988 -24.561 1.00 90.62 90 LEU A C 1
ATOM 685 O O . LEU A 1 90 ? -2.511 -8.360 -25.727 1.00 90.62 90 LEU A O 1
ATOM 689 N N . LYS A 1 91 ? -3.474 -7.474 -23.902 1.00 91.56 91 LYS A N 1
ATOM 690 C CA . LYS A 1 91 ? -4.827 -7.350 -24.474 1.00 91.56 91 LYS A CA 1
ATOM 691 C C . LYS A 1 91 ? -5.183 -5.931 -24.910 1.00 91.56 91 LYS A C 1
ATOM 693 O O . LYS A 1 91 ? -6.148 -5.749 -25.646 1.00 91.56 91 LYS A O 1
ATOM 698 N N . SER A 1 92 ? -4.466 -4.928 -24.415 1.00 88.88 92 SER A N 1
ATOM 699 C CA . SER A 1 92 ? -4.753 -3.520 -24.663 1.00 88.88 92 SER A CA 1
ATOM 700 C C . SER A 1 92 ? -4.129 -3.025 -25.962 1.00 88.88 92 SER A C 1
ATOM 702 O O . SER A 1 92 ? -3.058 -3.474 -26.359 1.00 88.88 92 SER A O 1
ATOM 704 N N . HIS A 1 93 ? -4.755 -2.025 -26.579 1.00 87.00 93 HIS A N 1
ATOM 705 C CA . HIS A 1 93 ? -4.142 -1.278 -27.674 1.00 87.00 93 HIS A CA 1
ATOM 706 C C . HIS A 1 93 ? -2.918 -0.476 -27.203 1.00 87.00 93 HIS A C 1
ATOM 708 O O . HIS A 1 93 ? -2.848 -0.037 -26.051 1.00 87.00 93 HIS A O 1
ATOM 714 N N . SER A 1 94 ? -2.000 -0.204 -28.135 1.00 84.69 94 SER A N 1
ATOM 715 C CA . SER A 1 94 ? -0.733 0.505 -27.894 1.00 84.69 94 SER A CA 1
ATOM 716 C C . SER A 1 94 ? -0.891 1.871 -27.219 1.00 84.69 94 SER A C 1
ATOM 718 O O . SER A 1 94 ? -0.002 2.295 -26.483 1.00 84.69 94 SER A O 1
ATOM 720 N N . GLN A 1 95 ? -2.040 2.530 -27.389 1.00 87.88 95 GLN A N 1
ATOM 721 C CA . GLN A 1 95 ? -2.368 3.797 -26.727 1.00 87.88 95 GLN A CA 1
ATOM 722 C C . GLN A 1 95 ? -2.343 3.723 -25.190 1.00 87.88 95 GLN A C 1
ATOM 724 O O . GLN A 1 95 ? -2.097 4.730 -24.532 1.00 87.88 95 GLN A O 1
ATOM 729 N N . TYR A 1 96 ? -2.555 2.539 -24.604 1.00 88.50 96 TYR A N 1
ATOM 730 C CA . TYR A 1 96 ? -2.541 2.346 -23.151 1.00 88.50 96 TYR A CA 1
ATOM 731 C C . TYR A 1 96 ? -1.185 1.885 -22.609 1.00 88.50 96 TYR A C 1
ATOM 733 O O . TYR A 1 96 ? -0.993 1.861 -21.394 1.00 88.50 96 TYR A O 1
ATOM 741 N N . HIS A 1 97 ? -0.222 1.549 -23.474 1.00 89.25 97 HIS A N 1
ATOM 742 C CA . HIS A 1 97 ? 1.070 1.005 -23.046 1.00 89.25 97 HIS A CA 1
ATOM 743 C C . HIS A 1 97 ? 1.844 1.966 -22.141 1.00 89.25 97 HIS A C 1
ATOM 745 O O . HIS A 1 97 ? 2.468 1.523 -21.181 1.00 89.25 97 HIS A O 1
ATOM 751 N N . GLN A 1 98 ? 1.753 3.273 -22.393 1.00 88.75 98 GLN A N 1
ATOM 752 C CA . GLN A 1 98 ? 2.402 4.285 -21.561 1.00 88.75 98 GLN A CA 1
ATOM 753 C C . GLN A 1 98 ? 1.823 4.315 -20.138 1.00 88.75 98 GLN A C 1
ATOM 755 O O . GLN A 1 98 ? 2.572 4.261 -19.163 1.00 88.75 98 GLN A O 1
ATOM 760 N N . LEU A 1 99 ? 0.493 4.316 -20.015 1.00 89.19 99 LEU A N 1
ATOM 761 C CA . LEU A 1 99 ? -0.196 4.287 -18.723 1.00 89.19 99 LEU A CA 1
ATOM 762 C C . LEU A 1 99 ? 0.096 2.988 -17.955 1.00 89.19 99 LEU A C 1
ATOM 764 O O . LEU A 1 99 ? 0.313 2.999 -16.743 1.00 89.19 99 LEU A O 1
ATOM 768 N N . ILE A 1 100 ? 0.127 1.855 -18.658 1.00 91.38 100 ILE A N 1
ATOM 769 C CA . ILE A 1 100 ? 0.454 0.558 -18.058 1.00 91.38 100 ILE A CA 1
ATOM 770 C C . ILE A 1 100 ? 1.918 0.536 -17.599 1.00 91.38 100 ILE A C 1
ATOM 772 O O . ILE A 1 100 ? 2.201 0.066 -16.498 1.00 91.38 100 ILE A O 1
ATOM 776 N N . ALA A 1 101 ? 2.843 1.095 -18.385 1.00 91.31 101 ALA A N 1
ATOM 777 C CA . ALA A 1 101 ? 4.248 1.220 -18.006 1.00 91.31 101 ALA A CA 1
ATOM 778 C C . ALA A 1 101 ? 4.434 2.072 -16.741 1.00 91.31 101 ALA A C 1
ATOM 780 O O . ALA A 1 101 ? 5.211 1.701 -15.865 1.00 91.31 101 ALA A O 1
ATOM 781 N N . GLU A 1 102 ? 3.701 3.177 -16.600 1.00 90.00 102 GLU A N 1
ATOM 782 C CA . GLU A 1 102 ? 3.695 4.002 -15.381 1.00 90.00 102 GLU A CA 1
ATOM 783 C C . GLU A 1 102 ? 3.239 3.207 -14.154 1.00 90.00 102 GLU A C 1
ATOM 785 O O . GLU A 1 102 ? 3.931 3.180 -13.133 1.00 90.00 102 GLU A O 1
ATOM 790 N N . LYS A 1 103 ? 2.120 2.481 -14.271 1.00 91.12 103 LYS A N 1
ATOM 791 C CA . LYS A 1 103 ? 1.613 1.608 -13.200 1.00 91.12 103 LYS A CA 1
ATOM 792 C C . LYS A 1 103 ? 2.624 0.518 -12.829 1.00 91.12 103 LYS A C 1
ATOM 794 O O . LYS A 1 103 ? 2.837 0.255 -11.646 1.00 91.12 103 LYS A O 1
ATOM 799 N N . LEU A 1 104 ? 3.283 -0.085 -13.820 1.00 92.75 104 LEU A N 1
ATOM 800 C CA . LEU A 1 104 ? 4.319 -1.097 -13.609 1.00 92.75 104 LEU A CA 1
ATOM 801 C C . LEU A 1 104 ? 5.553 -0.524 -12.902 1.00 92.75 104 LEU A C 1
ATOM 803 O O . LEU A 1 104 ? 6.100 -1.186 -12.024 1.00 92.75 104 LEU A O 1
ATOM 807 N N . TRP A 1 105 ? 5.966 0.708 -13.213 1.00 91.88 105 TRP A N 1
ATOM 808 C CA . TRP A 1 105 ? 7.058 1.377 -12.501 1.00 91.88 105 TRP A CA 1
ATOM 809 C C . TRP A 1 105 ? 6.725 1.645 -11.032 1.00 91.88 105 TRP A C 1
ATOM 811 O O . TRP A 1 105 ? 7.575 1.434 -10.162 1.00 91.88 105 TRP A O 1
ATOM 821 N N . THR A 1 106 ? 5.489 2.057 -10.732 1.00 89.62 106 THR A N 1
ATOM 822 C CA . THR A 1 106 ? 5.009 2.161 -9.346 1.00 89.62 106 THR A CA 1
ATOM 823 C C . THR A 1 106 ? 5.056 0.801 -8.657 1.00 89.62 106 THR A C 1
ATOM 825 O O . THR A 1 106 ? 5.612 0.687 -7.563 1.00 89.62 106 THR A O 1
ATOM 828 N N . ALA A 1 107 ? 4.544 -0.243 -9.315 1.00 91.00 107 ALA A N 1
ATOM 829 C CA . ALA A 1 107 ? 4.518 -1.589 -8.759 1.00 91.00 107 ALA A CA 1
ATOM 830 C C . ALA A 1 107 ? 5.924 -2.145 -8.495 1.00 91.00 107 ALA A C 1
ATOM 832 O O . ALA A 1 107 ? 6.163 -2.744 -7.449 1.00 91.00 107 ALA A O 1
ATOM 833 N N . ALA A 1 108 ? 6.873 -1.879 -9.395 1.00 91.62 108 ALA A N 1
ATOM 834 C CA . ALA A 1 108 ? 8.271 -2.258 -9.238 1.00 91.62 108 ALA A CA 1
ATOM 835 C C . ALA A 1 108 ? 8.934 -1.550 -8.046 1.00 91.62 108 ALA A C 1
ATOM 837 O O . ALA A 1 108 ? 9.697 -2.165 -7.305 1.00 91.62 108 ALA A O 1
ATOM 838 N N . GLY A 1 109 ? 8.616 -0.268 -7.825 1.00 89.00 109 GLY A N 1
ATOM 839 C CA . GLY A 1 109 ? 9.088 0.486 -6.664 1.00 89.00 109 GLY A CA 1
ATOM 840 C C . GLY A 1 109 ? 8.571 -0.076 -5.338 1.00 89.00 109 GLY A C 1
ATOM 841 O O . GLY A 1 109 ? 9.352 -0.235 -4.403 1.00 89.00 109 GLY A O 1
ATOM 842 N N . VAL A 1 110 ? 7.280 -0.420 -5.280 1.00 88.00 110 VAL A N 1
ATOM 843 C CA . VAL A 1 110 ? 6.658 -1.056 -4.106 1.00 88.00 110 VAL A CA 1
ATOM 844 C C . VAL A 1 110 ? 7.260 -2.443 -3.864 1.00 88.00 110 VAL A C 1
ATOM 846 O O . VAL A 1 110 ? 7.700 -2.747 -2.760 1.00 88.00 110 VAL A O 1
ATOM 849 N N . ALA A 1 111 ? 7.361 -3.281 -4.897 1.00 89.19 111 ALA A N 1
ATOM 850 C CA . ALA A 1 111 ? 7.984 -4.598 -4.778 1.00 89.19 111 ALA A CA 1
ATOM 851 C C . ALA A 1 111 ? 9.447 -4.498 -4.298 1.00 89.19 111 ALA A C 1
ATOM 853 O O . ALA A 1 111 ? 9.853 -5.234 -3.399 1.00 89.19 111 ALA A O 1
ATOM 854 N N . GLY A 1 112 ? 10.208 -3.530 -4.821 1.00 88.50 112 GLY A N 1
ATOM 855 C CA . GLY A 1 112 ? 11.583 -3.251 -4.404 1.00 88.50 112 GLY A CA 1
ATOM 856 C C . GLY A 1 112 ? 11.707 -2.802 -2.944 1.00 88.50 112 GLY A C 1
ATOM 857 O O . GLY A 1 112 ? 12.606 -3.270 -2.247 1.00 88.50 112 GLY A O 1
ATOM 858 N N . SER A 1 113 ? 10.783 -1.974 -2.434 1.00 85.44 113 SER A N 1
ATOM 859 C CA . SER A 1 113 ? 10.800 -1.576 -1.014 1.00 85.44 113 SER A CA 1
ATOM 860 C C . SER A 1 113 ? 10.604 -2.754 -0.062 1.00 85.44 113 SER A C 1
ATOM 862 O O . SER A 1 113 ? 11.157 -2.752 1.038 1.00 85.44 113 SER A O 1
ATOM 864 N N . TYR A 1 114 ? 9.881 -3.780 -0.517 1.00 82.88 114 TYR A N 1
ATOM 865 C CA . TYR A 1 114 ? 9.657 -5.030 0.209 1.00 82.88 114 TYR A CA 1
ATOM 866 C C . TYR A 1 114 ? 10.648 -6.144 -0.155 1.00 82.88 114 TYR A C 1
ATOM 868 O O . TYR A 1 114 ? 10.469 -7.274 0.283 1.00 82.88 114 TYR A O 1
ATOM 876 N N . LEU A 1 115 ? 11.701 -5.852 -0.928 1.00 86.94 115 LEU A N 1
ATOM 877 C CA . LEU A 1 115 ? 12.722 -6.822 -1.356 1.00 86.94 115 LEU A CA 1
ATOM 878 C C . LEU A 1 115 ? 12.177 -8.004 -2.187 1.00 86.94 115 LEU A C 1
ATOM 880 O O . LEU A 1 115 ? 12.856 -9.020 -2.334 1.00 86.94 115 LEU A O 1
ATOM 884 N N . ALA A 1 116 ? 10.983 -7.869 -2.770 1.00 87.44 116 ALA A N 1
ATOM 885 C CA . ALA A 1 116 ? 10.400 -8.835 -3.700 1.00 87.44 116 ALA A CA 1
ATOM 886 C C . ALA A 1 116 ? 11.006 -8.639 -5.102 1.00 87.44 116 ALA A C 1
ATOM 888 O O . ALA A 1 116 ? 10.361 -8.124 -6.020 1.00 87.44 116 ALA A O 1
ATOM 889 N N . TRP A 1 117 ? 12.298 -8.954 -5.233 1.00 89.75 117 TRP A N 1
ATOM 890 C CA . TRP A 1 117 ? 13.098 -8.626 -6.416 1.00 89.75 117 TRP A CA 1
ATOM 891 C C . TRP A 1 117 ? 12.631 -9.323 -7.689 1.00 89.75 117 TRP A C 1
ATOM 893 O O . TRP A 1 117 ? 12.689 -8.725 -8.755 1.00 89.75 117 TRP A O 1
ATOM 903 N N . ASP A 1 118 ? 12.117 -10.543 -7.585 1.00 91.38 118 ASP A N 1
ATOM 904 C CA . ASP A 1 118 ? 11.521 -11.282 -8.698 1.00 91.38 118 ASP A CA 1
ATOM 905 C C . ASP A 1 118 ? 10.336 -10.518 -9.316 1.00 91.38 118 ASP A C 1
ATOM 907 O O . ASP A 1 118 ? 10.269 -10.320 -10.533 1.00 91.38 118 ASP A O 1
ATOM 911 N N . VAL A 1 119 ? 9.437 -10.008 -8.469 1.00 91.56 119 VAL A N 1
ATOM 912 C CA . VAL A 1 119 ? 8.280 -9.211 -8.888 1.00 91.56 119 VAL A CA 1
ATOM 913 C C . VAL A 1 119 ? 8.719 -7.836 -9.388 1.00 91.56 119 VAL A C 1
ATOM 915 O O . VAL A 1 119 ? 8.211 -7.359 -10.406 1.00 91.56 119 VAL A O 1
ATOM 918 N N . ALA A 1 120 ? 9.675 -7.205 -8.701 1.00 92.50 120 ALA A N 1
ATOM 919 C CA . ALA A 1 120 ? 10.193 -5.889 -9.059 1.00 92.50 120 ALA A CA 1
ATOM 920 C C . ALA A 1 120 ? 10.881 -5.899 -10.432 1.00 92.50 120 ALA A C 1
ATOM 922 O O . ALA A 1 120 ? 10.590 -5.051 -11.278 1.00 92.50 120 ALA A O 1
ATOM 923 N N . ASP A 1 121 ? 11.737 -6.892 -10.676 1.00 93.75 121 ASP A N 1
ATOM 924 C CA . ASP A 1 121 ? 12.467 -7.061 -11.929 1.00 93.75 121 ASP A CA 1
ATOM 925 C C . ASP A 1 121 ? 11.498 -7.369 -13.073 1.00 93.75 121 ASP A C 1
ATOM 927 O O . ASP A 1 121 ? 11.596 -6.771 -14.148 1.00 93.75 121 ASP A O 1
ATOM 931 N N . LYS A 1 122 ? 10.511 -8.247 -12.842 1.00 94.12 122 LYS A N 1
ATOM 932 C CA . LYS A 1 122 ? 9.464 -8.537 -13.830 1.00 94.12 122 LYS A CA 1
ATOM 933 C C . LYS A 1 122 ? 8.696 -7.272 -14.219 1.00 94.12 122 LYS A C 1
ATOM 935 O O . LYS A 1 122 ? 8.540 -6.990 -15.408 1.00 94.12 122 LYS A O 1
ATOM 940 N N . ALA A 1 123 ? 8.249 -6.498 -13.231 1.00 93.69 123 ALA A N 1
ATOM 941 C CA . ALA A 1 123 ? 7.491 -5.274 -13.458 1.00 93.69 123 ALA A CA 1
ATOM 942 C C . ALA A 1 123 ? 8.312 -4.209 -14.203 1.00 93.69 123 ALA A C 1
ATOM 944 O O . ALA A 1 123 ? 7.834 -3.645 -15.186 1.00 93.69 123 ALA A O 1
ATOM 945 N N . ALA A 1 124 ? 9.560 -3.973 -13.790 1.00 92.75 124 ALA A N 1
ATOM 946 C CA . ALA A 1 124 ? 10.432 -2.970 -14.399 1.00 92.75 124 ALA A CA 1
ATOM 947 C C . ALA A 1 124 ? 10.823 -3.317 -15.839 1.00 92.75 124 ALA A C 1
ATOM 949 O O . ALA A 1 124 ? 10.775 -2.460 -16.721 1.00 92.75 124 ALA A O 1
ATOM 950 N N . ASN A 1 125 ? 11.153 -4.585 -16.102 1.00 93.62 125 ASN A N 1
ATOM 951 C CA . ASN A 1 125 ? 11.467 -5.044 -17.453 1.00 93.62 125 ASN A CA 1
ATOM 952 C C . ASN A 1 125 ? 10.262 -4.891 -18.389 1.00 93.62 125 ASN A C 1
ATOM 954 O O . ASN A 1 125 ? 10.416 -4.440 -19.526 1.00 93.62 125 ASN A O 1
ATOM 958 N N . LEU A 1 126 ? 9.055 -5.224 -17.919 1.00 93.12 126 LEU A N 1
ATOM 959 C CA . LEU A 1 126 ? 7.840 -5.036 -18.707 1.00 93.12 126 LEU A CA 1
ATOM 960 C C . LEU A 1 126 ? 7.536 -3.547 -18.935 1.00 93.12 126 LEU A C 1
ATOM 962 O O . LEU A 1 126 ? 7.185 -3.162 -20.048 1.00 93.12 126 LEU A O 1
ATOM 966 N N . ALA A 1 127 ? 7.734 -2.699 -17.923 1.00 91.88 127 ALA A N 1
ATOM 967 C CA . ALA A 1 127 ? 7.543 -1.256 -18.046 1.00 91.88 127 ALA A CA 1
ATOM 968 C C . ALA A 1 127 ? 8.450 -0.646 -19.127 1.00 91.88 127 ALA A C 1
ATOM 970 O O . ALA A 1 127 ? 7.980 0.129 -19.964 1.00 91.88 127 ALA A O 1
ATOM 971 N N . VAL A 1 128 ? 9.728 -1.047 -19.162 1.00 91.25 128 VAL A N 1
ATOM 972 C CA . VAL A 1 128 ? 10.668 -0.600 -20.201 1.00 91.25 128 VAL A CA 1
ATOM 973 C C . VAL A 1 128 ? 10.236 -1.058 -21.589 1.00 91.25 128 VAL A C 1
ATOM 975 O O . VAL A 1 128 ? 10.284 -0.256 -22.519 1.00 91.25 128 VAL A O 1
ATOM 978 N N . ARG A 1 129 ? 9.755 -2.298 -21.737 1.00 90.69 129 ARG A N 1
ATOM 979 C CA . ARG A 1 129 ? 9.266 -2.811 -23.029 1.00 90.69 129 ARG A CA 1
ATOM 980 C C . ARG A 1 129 ? 8.047 -2.049 -23.559 1.00 90.69 129 ARG A C 1
ATOM 982 O O . ARG A 1 129 ? 7.920 -1.904 -24.768 1.00 90.69 129 ARG A O 1
ATOM 989 N N . LEU A 1 130 ? 7.158 -1.585 -22.679 1.00 88.06 130 LEU A N 1
ATOM 990 C CA . LEU A 1 130 ? 5.891 -0.950 -23.070 1.00 88.06 130 LEU A CA 1
ATOM 991 C C . LEU A 1 130 ? 5.993 0.567 -23.278 1.00 88.06 130 LEU A C 1
ATOM 993 O O . LEU A 1 130 ? 5.384 1.093 -24.205 1.00 88.06 130 LEU A O 1
ATOM 997 N N . GLY A 1 131 ? 6.737 1.274 -22.425 1.00 77.81 131 GLY A N 1
ATOM 998 C CA . GLY A 1 131 ? 6.794 2.745 -22.428 1.00 77.81 131 GLY A CA 1
ATOM 999 C C . GLY A 1 131 ? 8.175 3.326 -22.108 1.00 77.81 131 GLY A C 1
ATOM 1000 O O . GLY A 1 131 ? 8.316 4.531 -21.877 1.00 77.81 131 GLY A O 1
ATOM 1001 N N . GLY A 1 132 ? 9.214 2.485 -22.059 1.00 73.19 132 GLY A N 1
ATOM 1002 C CA . GLY A 1 132 ? 10.570 2.896 -21.704 1.00 73.19 132 GLY A CA 1
ATOM 1003 C C . GLY A 1 132 ? 10.670 3.508 -20.298 1.00 73.19 132 GLY A C 1
ATOM 1004 O O . GLY A 1 132 ? 9.949 3.156 -19.364 1.00 73.19 132 GLY A O 1
ATOM 1005 N N . GLY A 1 133 ? 11.581 4.469 -20.144 1.00 61.31 133 GLY A N 1
ATOM 1006 C CA . GLY A 1 133 ? 11.845 5.186 -18.892 1.00 61.31 133 GLY A CA 1
ATOM 1007 C C . GLY A 1 133 ? 10.966 6.422 -18.690 1.00 61.31 133 GLY A C 1
ATOM 1008 O O . GLY A 1 133 ? 11.193 7.187 -17.750 1.00 61.31 133 GLY A O 1
ATOM 1009 N N . LYS A 1 134 ? 9.987 6.672 -19.575 1.00 65.19 134 LYS A N 1
ATOM 1010 C CA . LYS A 1 134 ? 9.035 7.783 -19.409 1.00 65.19 134 LYS A CA 1
ATOM 1011 C C . LYS A 1 134 ? 8.102 7.533 -18.230 1.00 65.19 134 LYS A C 1
ATOM 1013 O O . LYS A 1 134 ? 7.841 8.465 -17.488 1.00 65.19 134 LYS A O 1
ATOM 1018 N N . GLY A 1 135 ? 7.696 6.279 -18.011 1.00 57.78 135 GLY A N 1
ATOM 1019 C CA . GLY A 1 135 ? 6.821 5.915 -16.897 1.00 57.78 135 GLY A CA 1
ATOM 1020 C C . GLY A 1 135 ? 7.487 5.893 -15.516 1.00 57.78 135 GLY A C 1
ATOM 1021 O O . GLY A 1 135 ? 6.796 5.852 -14.504 1.00 57.78 135 GLY A O 1
ATOM 1022 N N . ALA A 1 136 ? 8.816 6.017 -15.438 1.00 60.09 136 ALA A N 1
ATOM 1023 C CA . ALA A 1 136 ? 9.536 6.268 -14.186 1.00 60.09 136 ALA A CA 1
ATOM 1024 C C . ALA A 1 136 ? 9.409 7.746 -13.738 1.00 60.09 136 ALA A C 1
ATOM 1026 O O . ALA A 1 136 ? 10.315 8.281 -13.098 1.00 60.09 136 ALA A O 1
ATOM 1027 N N . ALA A 1 137 ? 8.306 8.408 -14.116 1.00 52.50 137 ALA A N 1
ATOM 1028 C CA . ALA A 1 137 ? 8.135 9.854 -14.280 1.00 52.50 137 ALA A CA 1
ATOM 1029 C C . ALA A 1 137 ? 8.396 10.703 -13.025 1.00 52.50 137 ALA A C 1
ATOM 1031 O O . ALA A 1 137 ? 8.707 11.881 -13.154 1.00 52.50 137 ALA A O 1
ATOM 1032 N N . ASN A 1 138 ? 8.349 10.109 -11.831 1.00 56.88 138 ASN A N 1
ATOM 1033 C CA . ASN A 1 138 ? 8.614 10.810 -10.569 1.00 56.88 138 ASN A CA 1
ATOM 1034 C C . ASN A 1 138 ? 10.066 10.690 -10.078 1.00 56.88 138 ASN A C 1
ATOM 1036 O O . ASN A 1 138 ? 10.375 11.123 -8.970 1.00 56.88 138 ASN A O 1
ATOM 1040 N N . ASN A 1 139 ? 10.962 10.091 -10.867 1.00 61.25 139 ASN A N 1
ATOM 1041 C CA . ASN A 1 139 ? 12.365 9.924 -10.501 1.00 61.25 139 ASN A CA 1
ATOM 1042 C C . ASN A 1 139 ? 13.287 10.831 -11.327 1.00 61.25 139 ASN A C 1
ATOM 1044 O O . ASN A 1 139 ? 13.001 11.202 -12.466 1.00 61.25 139 ASN A O 1
ATOM 1048 N N . SER A 1 140 ? 14.427 11.159 -10.724 1.00 70.81 140 SER A N 1
ATOM 1049 C CA . SER A 1 140 ? 15.502 11.960 -11.306 1.00 70.81 140 SER A CA 1
ATOM 1050 C C . SER A 1 140 ? 15.922 11.487 -12.704 1.00 70.81 140 SER A C 1
ATOM 1052 O O . SER A 1 140 ? 15.873 10.300 -13.034 1.00 70.81 140 SER A O 1
ATOM 1054 N N . TYR A 1 141 ? 16.402 12.428 -13.522 1.00 75.69 141 TYR A N 1
ATOM 1055 C CA . TYR A 1 141 ? 16.852 12.166 -14.894 1.00 75.69 141 TYR A CA 1
ATOM 1056 C C . TYR A 1 141 ? 17.866 11.012 -14.982 1.00 75.69 141 TYR A C 1
ATOM 1058 O O . TYR A 1 141 ? 17.735 10.137 -15.834 1.00 75.69 141 TYR A O 1
ATOM 1066 N N . TRP A 1 142 ? 18.815 10.944 -14.042 1.00 78.44 142 TRP A N 1
ATOM 1067 C CA . TRP A 1 142 ? 19.804 9.865 -13.984 1.00 78.44 142 TRP A CA 1
ATOM 1068 C C . TRP A 1 142 ? 19.166 8.485 -13.782 1.00 78.44 142 TRP A C 1
ATOM 1070 O O . TRP A 1 142 ? 19.572 7.521 -14.429 1.00 78.44 142 TRP A O 1
ATOM 1080 N N . PHE A 1 143 ? 18.139 8.385 -12.931 1.00 80.94 143 PHE A N 1
ATOM 1081 C CA . PHE A 1 143 ? 17.468 7.116 -12.667 1.00 80.94 143 PHE A CA 1
ATOM 1082 C C . PHE A 1 143 ? 16.732 6.643 -13.914 1.00 80.94 143 PHE A C 1
ATOM 1084 O O . PHE A 1 143 ? 16.799 5.467 -14.246 1.00 80.94 143 PHE A O 1
ATOM 1091 N N . ARG A 1 144 ? 16.080 7.555 -14.641 1.00 80.50 144 ARG A N 1
ATOM 1092 C CA . ARG A 1 144 ? 15.365 7.227 -15.883 1.00 80.50 144 ARG A CA 1
ATOM 1093 C C . ARG A 1 144 ? 16.303 6.646 -16.937 1.00 80.50 144 ARG A C 1
ATOM 1095 O O . ARG A 1 144 ? 15.976 5.628 -17.540 1.00 80.50 144 ARG A O 1
ATOM 1102 N N . THR A 1 145 ? 17.469 7.259 -17.124 1.00 80.06 145 THR A N 1
ATOM 1103 C CA . THR A 1 145 ? 18.478 6.779 -18.078 1.00 80.06 145 THR A CA 1
ATOM 1104 C C . THR A 1 145 ? 19.056 5.437 -17.647 1.00 80.06 145 THR A C 1
ATOM 1106 O O . THR A 1 145 ? 19.177 4.522 -18.454 1.00 80.06 145 THR A O 1
ATOM 1109 N N . PHE A 1 146 ? 19.361 5.276 -16.361 1.00 83.06 146 PHE A N 1
ATOM 1110 C CA . PHE A 1 146 ? 19.929 4.031 -15.858 1.00 83.06 146 PHE A CA 1
ATOM 1111 C C . PHE A 1 146 ? 18.933 2.868 -15.894 1.00 83.06 146 PHE A C 1
ATOM 1113 O O . PHE A 1 146 ? 19.276 1.753 -16.283 1.00 83.06 146 PHE A O 1
ATOM 1120 N N . ALA A 1 147 ? 17.676 3.154 -15.569 1.00 84.88 147 ALA A N 1
ATOM 1121 C CA . ALA A 1 147 ? 16.583 2.198 -15.597 1.00 84.88 147 ALA A CA 1
ATOM 1122 C C . ALA A 1 147 ? 16.243 1.716 -17.015 1.00 84.88 147 ALA A C 1
ATOM 1124 O O . ALA A 1 147 ? 15.691 0.633 -17.156 1.00 84.88 147 ALA A O 1
ATOM 1125 N N . LEU A 1 148 ? 16.587 2.479 -18.059 1.00 84.81 148 LEU A N 1
ATOM 1126 C CA . LEU A 1 148 ? 16.470 2.037 -19.453 1.00 84.81 148 LEU A CA 1
ATOM 1127 C C . LEU A 1 148 ? 17.530 1.000 -19.840 1.00 84.81 148 LEU A C 1
ATOM 1129 O O . LEU A 1 148 ? 17.253 0.135 -20.664 1.00 84.81 148 LEU A O 1
ATOM 1133 N N . ILE A 1 149 ? 18.729 1.095 -19.263 1.00 85.69 149 ILE A N 1
ATOM 1134 C CA . ILE A 1 149 ? 19.865 0.224 -19.593 1.00 85.69 149 ILE A CA 1
ATOM 1135 C C . ILE A 1 149 ? 19.804 -1.060 -18.765 1.00 85.69 149 ILE A C 1
ATOM 1137 O O . ILE A 1 149 ? 19.926 -2.159 -19.300 1.00 85.69 149 ILE A O 1
ATOM 1141 N N . ASN A 1 150 ? 19.616 -0.925 -17.451 1.00 89.00 150 ASN A N 1
ATOM 1142 C CA . ASN A 1 150 ? 19.522 -2.054 -16.533 1.00 89.00 150 ASN A CA 1
ATOM 1143 C C . ASN A 1 150 ? 18.461 -1.771 -15.451 1.00 89.00 150 ASN A C 1
ATOM 1145 O O . ASN A 1 150 ? 18.795 -1.288 -14.362 1.00 89.00 150 ASN A O 1
ATOM 1149 N N . PRO A 1 151 ? 17.178 -2.062 -15.740 1.00 87.81 151 PRO A N 1
ATOM 1150 C CA . PRO A 1 151 ? 16.074 -1.811 -14.814 1.00 87.81 151 PRO A CA 1
ATOM 1151 C C . PRO A 1 151 ? 16.261 -2.490 -13.441 1.00 87.81 151 PRO A C 1
ATOM 1153 O O . PRO A 1 151 ? 16.130 -1.800 -12.422 1.00 87.81 151 PRO A O 1
ATOM 1156 N N . PRO A 1 152 ? 16.625 -3.790 -13.371 1.00 88.69 152 PRO A N 1
ATOM 1157 C CA . PRO A 1 152 ? 16.875 -4.487 -12.106 1.00 88.69 152 PRO A CA 1
ATOM 1158 C C . PRO A 1 152 ? 17.944 -3.826 -11.231 1.00 88.69 152 PRO A C 1
ATOM 1160 O O . PRO A 1 152 ? 17.776 -3.684 -10.014 1.00 88.69 152 PRO A O 1
ATOM 1163 N N . LEU A 1 153 ? 19.062 -3.417 -11.835 1.00 88.75 153 LEU A N 1
ATOM 1164 C CA . LEU A 1 153 ? 20.177 -2.832 -11.098 1.00 88.75 153 LEU A CA 1
ATOM 1165 C C . LEU A 1 153 ? 19.871 -1.391 -10.677 1.00 88.75 153 LEU A C 1
ATOM 1167 O O . LEU A 1 153 ? 20.188 -1.005 -9.552 1.00 88.75 153 LEU A O 1
ATOM 1171 N N . ALA A 1 154 ? 19.160 -0.628 -11.513 1.00 88.50 154 ALA A N 1
ATOM 1172 C CA . ALA A 1 154 ? 18.682 0.705 -11.162 1.00 88.50 154 ALA A CA 1
ATOM 1173 C C . ALA A 1 154 ? 17.792 0.695 -9.913 1.00 88.50 154 ALA A C 1
ATOM 1175 O O . ALA A 1 154 ? 17.988 1.513 -9.009 1.00 88.50 154 ALA A O 1
ATOM 1176 N N . LEU A 1 155 ? 16.856 -0.256 -9.819 1.00 89.50 155 LEU A N 1
ATOM 1177 C CA . LEU A 1 155 ? 16.006 -0.414 -8.638 1.00 89.50 155 LEU A CA 1
ATOM 1178 C C . LEU A 1 155 ? 16.803 -0.770 -7.382 1.00 89.50 155 LEU A C 1
ATOM 1180 O O . LEU A 1 155 ? 16.569 -0.173 -6.333 1.00 89.50 155 LEU A O 1
ATOM 1184 N N . ARG A 1 156 ? 17.764 -1.694 -7.488 1.00 90.69 156 ARG A N 1
ATOM 1185 C CA . ARG A 1 156 ? 18.609 -2.106 -6.356 1.00 90.69 156 ARG A CA 1
ATOM 1186 C C . ARG A 1 156 ? 19.472 -0.962 -5.838 1.00 90.69 156 ARG A C 1
ATOM 1188 O O . ARG A 1 156 ? 19.494 -0.727 -4.635 1.00 90.69 156 ARG A O 1
ATOM 1195 N N . VAL A 1 157 ? 20.131 -0.221 -6.730 1.00 89.56 157 VAL A N 1
ATOM 1196 C CA . VAL A 1 157 ? 20.945 0.948 -6.356 1.00 89.56 157 VAL A CA 1
ATOM 1197 C C . VAL A 1 157 ? 20.080 2.006 -5.678 1.00 89.56 157 VAL A C 1
ATOM 1199 O O . VAL A 1 157 ? 20.447 2.515 -4.623 1.00 89.56 157 VAL A O 1
ATOM 1202 N N . ARG A 1 158 ? 18.899 2.302 -6.234 1.00 87.69 158 ARG A N 1
ATOM 1203 C CA . ARG A 1 158 ? 17.958 3.248 -5.623 1.00 87.69 158 ARG A CA 1
ATOM 1204 C C . ARG A 1 158 ? 17.525 2.798 -4.229 1.00 87.69 158 ARG A C 1
ATOM 1206 O O . ARG A 1 158 ? 17.529 3.610 -3.311 1.00 87.69 158 ARG A O 1
ATOM 1213 N N . GLU A 1 159 ? 17.150 1.536 -4.063 1.00 89.81 159 GLU A N 1
ATOM 1214 C CA . GLU A 1 159 ? 16.708 1.014 -2.769 1.00 89.81 159 GLU A CA 1
ATOM 1215 C C . GLU A 1 159 ? 17.847 0.997 -1.740 1.00 89.81 159 GLU A C 1
ATOM 1217 O O . GLU A 1 159 ? 17.627 1.355 -0.585 1.00 89.81 159 GLU A O 1
ATOM 1222 N N . LEU A 1 160 ? 19.074 0.667 -2.156 1.00 89.31 160 LEU A N 1
ATOM 1223 C CA . LEU A 1 160 ? 20.264 0.741 -1.306 1.00 89.31 160 LEU A CA 1
ATOM 1224 C C . LEU A 1 160 ? 20.515 2.179 -0.838 1.00 89.31 160 LEU A C 1
ATOM 1226 O O . LEU A 1 160 ? 20.698 2.411 0.356 1.00 89.31 160 LEU A O 1
ATOM 1230 N N . LEU A 1 161 ? 20.444 3.152 -1.751 1.00 88.25 161 LEU A N 1
ATOM 1231 C CA . LEU A 1 161 ? 20.568 4.572 -1.417 1.00 88.25 161 LEU A CA 1
ATOM 1232 C C . LEU A 1 161 ? 19.468 5.036 -0.457 1.00 88.25 161 LEU A C 1
ATOM 1234 O O . LEU A 1 161 ? 19.760 5.776 0.476 1.00 88.25 161 LEU A O 1
ATOM 1238 N N . ILE A 1 162 ? 18.218 4.598 -0.644 1.00 86.19 162 ILE A N 1
ATOM 1239 C CA . ILE A 1 162 ? 17.116 4.931 0.272 1.00 86.19 162 ILE A CA 1
ATOM 1240 C C . ILE A 1 162 ? 17.377 4.343 1.658 1.00 86.19 162 ILE A C 1
ATOM 1242 O O . ILE A 1 162 ? 17.245 5.057 2.646 1.00 86.19 162 ILE A O 1
ATOM 1246 N N . ARG A 1 163 ? 17.786 3.075 1.751 1.00 85.75 163 ARG A N 1
ATOM 1247 C CA . ARG A 1 163 ? 18.078 2.424 3.037 1.00 85.75 163 ARG A CA 1
ATOM 1248 C C . ARG A 1 163 ? 19.258 3.057 3.766 1.00 85.75 163 ARG A C 1
ATOM 1250 O O . ARG A 1 163 ? 19.251 3.082 4.990 1.00 85.75 163 ARG A O 1
ATOM 1257 N N . PHE A 1 164 ? 20.237 3.577 3.029 1.00 88.00 164 PHE A N 1
ATOM 1258 C CA . PHE A 1 164 ? 21.402 4.243 3.602 1.00 88.00 164 PHE A CA 1
ATOM 1259 C C . PHE A 1 164 ? 21.119 5.699 4.003 1.00 88.00 164 PHE A C 1
ATOM 1261 O O . PHE A 1 164 ? 21.434 6.106 5.115 1.00 88.00 164 PHE A O 1
ATOM 1268 N N . LEU A 1 165 ? 20.506 6.489 3.115 1.00 88.44 165 LEU A N 1
ATOM 1269 C CA . LEU A 1 165 ? 20.308 7.933 3.311 1.00 88.44 165 LEU A CA 1
ATOM 1270 C C . LEU A 1 165 ? 19.014 8.279 4.053 1.00 88.44 165 LEU A C 1
ATOM 1272 O O . LEU A 1 165 ? 18.907 9.358 4.633 1.00 88.44 165 LEU A O 1
ATOM 1276 N N . ARG A 1 166 ? 17.996 7.420 3.966 1.00 82.94 166 ARG A N 1
ATOM 1277 C CA . ARG A 1 166 ? 16.660 7.639 4.542 1.00 82.94 166 ARG A CA 1
ATOM 1278 C C . ARG A 1 166 ? 16.095 6.350 5.161 1.00 82.94 166 ARG A C 1
ATOM 1280 O O . ARG A 1 166 ? 15.006 5.917 4.767 1.00 82.94 166 ARG A O 1
ATOM 1287 N N . PRO A 1 167 ? 16.804 5.726 6.121 1.00 81.00 167 PRO A N 1
ATOM 1288 C CA . PRO A 1 167 ? 16.374 4.474 6.745 1.00 81.00 167 PRO A CA 1
ATOM 1289 C C . PRO A 1 167 ? 14.976 4.561 7.375 1.00 81.00 167 PRO A C 1
ATOM 1291 O O . PRO A 1 167 ? 14.237 3.579 7.350 1.00 81.00 167 PRO A O 1
ATOM 1294 N N . GLN A 1 168 ? 14.569 5.740 7.857 1.00 76.94 168 GLN A N 1
ATOM 1295 C CA . GLN A 1 168 ? 13.246 5.987 8.435 1.00 76.94 168 GLN A CA 1
ATOM 1296 C C . GLN A 1 168 ? 12.089 5.651 7.477 1.00 76.94 168 GLN A C 1
ATOM 1298 O O . GLN A 1 168 ? 11.061 5.154 7.914 1.00 76.94 168 GLN A O 1
ATOM 1303 N N . LEU A 1 169 ? 12.278 5.785 6.155 1.00 72.69 169 LEU A N 1
ATOM 1304 C CA . LEU A 1 169 ? 11.263 5.431 5.145 1.00 72.69 169 LEU A CA 1
ATOM 1305 C C . LEU A 1 169 ? 11.042 3.914 4.990 1.00 72.69 169 LEU A C 1
ATOM 1307 O O . LEU A 1 169 ? 10.242 3.477 4.156 1.00 72.69 169 LEU A O 1
ATOM 1311 N N . ARG A 1 170 ? 11.817 3.099 5.710 1.00 70.75 170 ARG A N 1
ATOM 1312 C CA . ARG A 1 170 ? 11.779 1.631 5.679 1.00 70.75 170 ARG A CA 1
ATOM 1313 C C . ARG A 1 170 ? 11.623 1.007 7.065 1.00 70.75 170 ARG A C 1
ATOM 1315 O O . ARG A 1 170 ? 11.377 -0.191 7.141 1.00 70.75 170 ARG A O 1
ATOM 1322 N N . GLN A 1 171 ? 11.746 1.788 8.137 1.00 59.09 171 GLN A N 1
ATOM 1323 C CA . GLN A 1 171 ? 11.583 1.304 9.511 1.00 59.09 171 GLN A CA 1
ATOM 1324 C C . GLN A 1 171 ? 10.114 1.015 9.868 1.00 59.09 171 GLN A C 1
ATOM 1326 O O . GLN A 1 171 ? 9.863 0.175 10.723 1.00 59.09 171 GLN A O 1
ATOM 1331 N N . GLU A 1 172 ? 9.152 1.612 9.157 1.00 51.69 172 GLU A N 1
ATOM 1332 C CA . GLU A 1 172 ? 7.710 1.416 9.397 1.00 51.69 172 GLU A CA 1
ATOM 1333 C C . GLU A 1 172 ? 7.044 0.374 8.479 1.00 51.69 172 GLU A C 1
ATOM 1335 O O . GLU A 1 172 ? 5.854 0.092 8.611 1.00 51.69 172 GLU A O 1
ATOM 1340 N N . SER A 1 173 ? 7.772 -0.249 7.541 1.00 46.53 173 SER A N 1
ATOM 1341 C CA . SER A 1 173 ? 7.159 -1.224 6.631 1.00 46.53 173 SER A CA 1
ATOM 1342 C C . SER A 1 173 ? 7.107 -2.620 7.271 1.00 46.53 173 SER A C 1
ATOM 1344 O O . SER A 1 173 ? 8.020 -3.429 7.097 1.00 46.53 173 SER A O 1
ATOM 1346 N N . GLN A 1 174 ? 6.022 -2.913 7.991 1.00 46.25 174 GLN A N 1
ATOM 1347 C CA . GLN A 1 174 ? 5.712 -4.192 8.660 1.00 46.25 174 GLN A CA 1
ATOM 1348 C C . GLN A 1 174 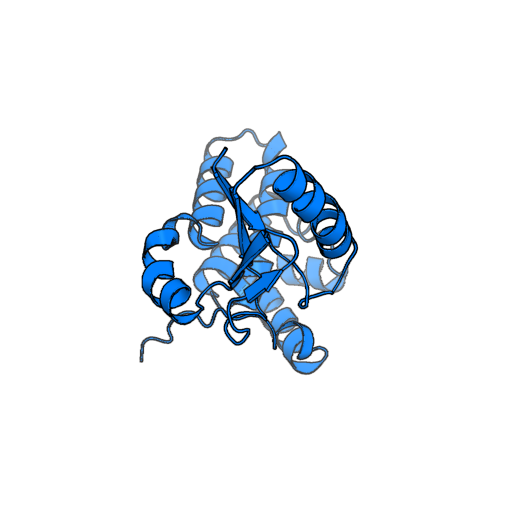? 5.476 -5.398 7.719 1.00 46.25 174 GLN A C 1
ATOM 1350 O O . GLN A 1 174 ? 4.755 -6.329 8.059 1.00 46.25 174 GLN A O 1
ATOM 1355 N N . TYR A 1 175 ? 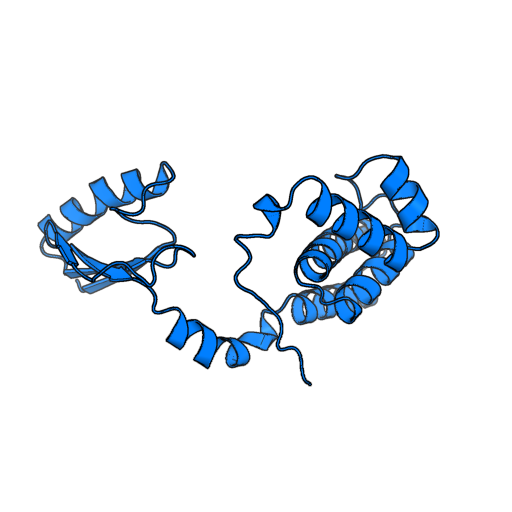6.092 -5.444 6.538 1.00 42.62 175 TYR A N 1
ATOM 1356 C CA . TYR A 1 175 ? 6.061 -6.641 5.698 1.00 42.62 175 TYR A CA 1
ATOM 1357 C C . TYR A 1 175 ? 7.487 -7.096 5.408 1.00 42.62 175 TYR A C 1
ATOM 1359 O O . TYR A 1 175 ? 8.147 -6.624 4.484 1.00 42.62 175 TYR A O 1
ATOM 1367 N N . GLN A 1 176 ? 7.973 -8.022 6.233 1.00 40.72 176 GLN A N 1
ATOM 1368 C CA . GLN A 1 176 ? 9.091 -8.876 5.860 1.00 40.72 176 GLN A CA 1
ATOM 1369 C C . GLN A 1 176 ? 8.489 -10.062 5.099 1.00 40.72 176 GLN A C 1
ATOM 1371 O O . GLN A 1 176 ? 7.828 -10.890 5.729 1.00 40.72 176 GLN A O 1
ATOM 1376 N N . PRO A 1 177 ? 8.646 -10.174 3.764 1.00 39.78 177 PRO A N 1
ATOM 1377 C CA . PRO A 1 177 ? 8.272 -11.413 3.106 1.00 39.78 177 PRO A CA 1
ATOM 1378 C C . PRO A 1 177 ? 9.109 -12.532 3.723 1.00 39.78 177 PRO A C 1
ATOM 1380 O O . PRO A 1 177 ? 10.327 -12.392 3.853 1.00 39.78 177 PRO A O 1
ATOM 1383 N N . ASN A 1 178 ? 8.427 -13.606 4.129 1.00 40.94 178 ASN A N 1
ATOM 1384 C CA . ASN A 1 178 ? 9.004 -14.831 4.676 1.00 40.94 178 ASN A CA 1
ATOM 1385 C C . ASN A 1 178 ? 10.342 -15.152 3.991 1.00 40.94 178 ASN A C 1
ATOM 1387 O O . ASN A 1 178 ? 10.368 -15.600 2.841 1.00 40.94 178 ASN A O 1
ATOM 1391 N N . ARG A 1 179 ? 11.454 -14.926 4.701 1.00 37.31 179 ARG A N 1
ATOM 1392 C CA . ARG A 1 179 ? 12.745 -15.500 4.330 1.00 37.31 179 ARG A CA 1
ATOM 1393 C C . ARG A 1 179 ? 12.611 -16.994 4.572 1.00 37.31 179 ARG A C 1
ATOM 1395 O O . ARG A 1 179 ? 12.693 -17.447 5.708 1.00 37.31 179 ARG A O 1
ATOM 1402 N N . LYS A 1 180 ? 12.325 -17.751 3.515 1.00 34.12 180 LYS A N 1
ATOM 1403 C CA . LYS A 1 180 ? 12.544 -19.194 3.555 1.00 34.12 180 LYS A CA 1
ATOM 1404 C C . LYS A 1 180 ? 14.052 -19.399 3.719 1.00 34.12 180 LYS A C 1
ATOM 1406 O O . LYS A 1 180 ? 14.805 -18.989 2.835 1.00 34.12 180 LYS A O 1
ATOM 1411 N N . ASN A 1 181 ? 14.447 -19.924 4.879 1.00 33.41 181 ASN A N 1
ATOM 1412 C CA . ASN A 1 181 ? 15.722 -20.618 5.054 1.00 33.41 181 ASN A CA 1
ATOM 1413 C C . ASN A 1 181 ? 15.739 -21.869 4.174 1.00 33.41 181 ASN A C 1
ATOM 1415 O O . ASN A 1 181 ? 14.654 -22.485 4.031 1.00 33.41 181 ASN A O 1
#

Solvent-accessible surface area (backbone atoms only — not comparable to full-atom values): 9924 Å² total; per-residue (Å²): 94,84,43,81,43,79,39,60,54,41,76,90,52,73,89,55,71,65,18,53,54,49,62,60,49,48,35,55,51,17,71,73,68,26,48,34,37,39,38,31,61,40,97,83,34,60,80,54,79,64,50,73,57,68,63,27,36,39,41,45,46,52,56,67,60,48,62,71,49,46,73,83,49,51,77,74,31,70,60,41,53,48,52,51,51,51,55,44,59,77,71,49,62,78,88,48,26,45,61,50,11,27,53,25,34,52,47,16,52,54,25,46,78,49,66,38,51,72,52,13,36,52,23,31,53,50,11,39,75,51,36,39,40,62,28,43,66,92,52,57,72,69,53,29,57,41,34,61,77,40,32,57,58,38,51,51,55,50,49,51,50,40,55,72,78,44,42,72,85,56,74,76,60,91,57,77,68,81,78,79,127

Mean predicted aligned error: 10.53 Å